Protein AF-A0A919ICF6-F1 (afdb_monomer_lite)

Foldseek 3Di:
DEEFEEACDQQSLLLQLLCLVLVAQYEYEDPPVVVCVVSCVSSVNSYDYDYLCVSLQRHLEYEYEHELVCLLVSCVSNQVSQFAGQYAYQYFDDQPDDPPDDDDPDDDDPDDDDDDDDDDDDDDDDDDDDDDDDDDDDDDDDDDDDDPPPPDPDPPDPPDPDPDDPPDPPQDPFPDQDQQPDDPVPQSQDSAGSLVVSCVSRVSHFYKYWNRQAGPVVLVVQAQDVLFWEIEIAAPGPVSVVVVQVSCVSRRHHYHYLHYNRSCSLRHDSHQRHHDGDGPVCVVVSSVVSSVVSD

Structure (mmCIF, N/CA/C/O backbone):
data_AF-A0A919ICF6-F1
#
_entry.id   AF-A0A919ICF6-F1
#
loop_
_atom_site.group_PDB
_atom_site.id
_atom_site.type_symbol
_atom_site.label_atom_id
_atom_site.label_alt_id
_atom_site.label_comp_id
_atom_site.label_asym_id
_atom_site.label_entity_id
_atom_site.label_seq_id
_atom_site.pdbx_PDB_ins_code
_atom_site.Cartn_x
_atom_site.Cartn_y
_atom_site.Cartn_z
_atom_site.occupancy
_atom_site.B_iso_or_equiv
_atom_site.auth_seq_id
_atom_site.auth_comp_id
_atom_site.auth_asym_id
_atom_site.auth_atom_id
_atom_site.pdbx_PDB_model_num
ATOM 1 N N . MET A 1 1 ? -10.963 8.609 6.837 1.00 95.19 1 MET A N 1
ATOM 2 C CA . MET A 1 1 ? -11.717 7.343 6.677 1.00 95.19 1 MET A CA 1
ATOM 3 C C . MET A 1 1 ? -11.193 6.327 7.679 1.00 95.19 1 MET A C 1
ATOM 5 O O . MET A 1 1 ? -10.264 6.674 8.405 1.00 95.19 1 MET A O 1
ATOM 9 N N . ARG A 1 2 ? -11.771 5.122 7.749 1.00 98.25 2 ARG A N 1
ATOM 10 C CA . ARG A 1 2 ? -11.208 4.033 8.567 1.00 98.25 2 ARG A CA 1
ATOM 11 C C . ARG A 1 2 ? -10.255 3.188 7.732 1.00 98.25 2 ARG A C 1
ATOM 13 O O . ARG A 1 2 ? -10.652 2.693 6.680 1.00 98.25 2 ARG A O 1
ATOM 20 N N . ILE A 1 3 ? -9.023 3.011 8.193 1.00 98.69 3 ILE A N 1
ATOM 21 C CA . ILE A 1 3 ? -7.985 2.255 7.487 1.00 98.69 3 ILE A CA 1
ATOM 22 C C . ILE A 1 3 ? -7.523 1.091 8.361 1.00 98.69 3 ILE A C 1
ATOM 24 O O . ILE A 1 3 ? -7.132 1.283 9.510 1.00 98.69 3 ILE A O 1
ATOM 28 N N . GLY A 1 4 ? -7.576 -0.124 7.822 1.00 98.75 4 GLY A N 1
ATOM 29 C CA . GLY A 1 4 ? -6.962 -1.295 8.447 1.00 98.75 4 GLY A CA 1
ATOM 30 C C . GLY A 1 4 ? -5.564 -1.514 7.878 1.00 98.75 4 GLY A C 1
ATOM 31 O O . GLY A 1 4 ? -5.400 -1.521 6.667 1.00 98.75 4 GLY A O 1
ATOM 32 N N . VAL A 1 5 ? -4.553 -1.704 8.718 1.00 98.75 5 VAL A N 1
ATOM 33 C CA . VAL A 1 5 ? -3.178 -2.002 8.300 1.00 98.75 5 VAL A CA 1
ATOM 34 C C . VAL A 1 5 ? -2.811 -3.391 8.799 1.00 98.75 5 VAL A C 1
ATOM 36 O O . VAL A 1 5 ? -2.534 -3.598 9.984 1.00 98.75 5 VAL A O 1
ATOM 39 N N . ILE A 1 6 ? -2.818 -4.355 7.882 1.00 98.44 6 ILE A N 1
ATOM 40 C CA . ILE A 1 6 ? -2.445 -5.739 8.152 1.00 98.44 6 ILE A CA 1
ATOM 41 C C . ILE A 1 6 ? -0.932 -5.864 7.962 1.00 98.44 6 ILE A C 1
ATOM 43 O O . ILE A 1 6 ? -0.449 -5.912 6.833 1.00 98.44 6 ILE A O 1
ATOM 47 N N . GLY A 1 7 ? -0.188 -5.908 9.070 1.00 96.88 7 GLY A N 1
ATOM 48 C CA . GLY A 1 7 ? 1.278 -5.935 9.063 1.00 96.88 7 GLY A CA 1
ATOM 49 C C . GLY A 1 7 ? 1.922 -4.566 9.303 1.00 96.88 7 GLY A C 1
ATOM 50 O O . GLY A 1 7 ? 2.507 -3.967 8.408 1.00 96.88 7 GLY A O 1
ATOM 51 N N . ALA A 1 8 ? 1.897 -4.093 10.548 1.00 94.25 8 ALA A N 1
ATOM 52 C CA . ALA A 1 8 ? 2.590 -2.883 10.991 1.00 94.25 8 ALA A CA 1
ATOM 53 C C . ALA A 1 8 ? 4.081 -3.143 11.291 1.00 94.25 8 ALA A C 1
ATOM 55 O O . ALA A 1 8 ? 4.560 -2.981 12.413 1.00 94.25 8 ALA A O 1
ATOM 56 N N . GLY A 1 9 ? 4.808 -3.605 10.267 1.00 93.25 9 GLY A N 1
ATOM 57 C CA . GLY A 1 9 ? 6.273 -3.570 10.233 1.00 93.25 9 GLY A CA 1
ATOM 58 C C . GLY A 1 9 ? 6.789 -2.155 9.948 1.00 93.25 9 GLY A C 1
ATOM 59 O O . GLY A 1 9 ? 6.085 -1.184 10.195 1.00 93.25 9 GLY A O 1
ATOM 60 N N . GLN A 1 10 ? 7.992 -2.030 9.377 1.00 93.19 10 GLN A N 1
ATOM 61 C CA . GLN A 1 10 ? 8.548 -0.717 9.007 1.00 93.19 10 GLN A CA 1
ATOM 62 C C . GLN A 1 10 ? 7.594 0.053 8.079 1.00 93.19 10 GLN A C 1
ATOM 64 O O . GLN A 1 10 ? 7.112 1.118 8.443 1.00 93.19 10 GLN A O 1
ATOM 69 N N . LEU A 1 11 ? 7.230 -0.532 6.931 1.00 95.75 11 LEU A N 1
ATOM 70 C CA . LEU A 1 11 ? 6.341 0.118 5.965 1.00 95.75 11 LEU A CA 1
ATOM 71 C C . LEU A 1 11 ? 4.931 0.355 6.517 1.00 95.75 11 LEU A C 1
ATOM 73 O O . LEU A 1 11 ? 4.451 1.483 6.508 1.00 95.75 11 LEU A O 1
ATOM 77 N N . GLY A 1 12 ? 4.273 -0.692 7.024 1.00 97.25 12 GLY A N 1
ATOM 78 C CA . GLY A 1 12 ? 2.906 -0.568 7.536 1.00 97.25 12 GLY A CA 1
ATOM 79 C C . GLY A 1 12 ? 2.791 0.403 8.714 1.00 97.25 12 GLY A C 1
ATOM 80 O O . GLY A 1 12 ? 1.819 1.147 8.788 1.00 97.25 12 GLY A O 1
ATOM 81 N N . GLY A 1 13 ? 3.788 0.447 9.606 1.00 96.81 13 GLY A N 1
ATOM 82 C CA . GLY A 1 13 ? 3.836 1.411 10.706 1.00 96.81 13 GLY A CA 1
ATOM 83 C C . GLY A 1 13 ? 3.974 2.850 10.212 1.00 96.81 13 GLY A C 1
ATOM 84 O O . GLY A 1 13 ? 3.205 3.710 10.630 1.00 96.81 13 GLY A O 1
ATOM 85 N N . THR A 1 14 ? 4.882 3.102 9.265 1.00 96.69 14 THR A N 1
ATOM 86 C CA . THR A 1 14 ? 5.045 4.420 8.633 1.00 96.69 14 THR A CA 1
ATOM 87 C C . THR A 1 14 ? 3.762 4.883 7.936 1.00 96.69 14 THR A C 1
ATOM 89 O O . THR A 1 14 ? 3.289 5.990 8.190 1.00 96.69 14 THR A O 1
ATOM 92 N N . LEU A 1 15 ? 3.144 4.021 7.120 1.00 97.44 15 LEU A N 1
ATOM 93 C CA . LEU A 1 15 ? 1.880 4.333 6.445 1.00 97.44 15 LEU A CA 1
ATOM 94 C C . LEU A 1 15 ? 0.744 4.585 7.448 1.00 97.44 15 LEU A C 1
ATOM 96 O O . LEU A 1 15 ? -0.057 5.494 7.239 1.00 97.44 15 LEU A O 1
ATOM 100 N N . ALA A 1 16 ? 0.685 3.824 8.546 1.00 97.94 16 ALA A N 1
ATOM 101 C CA . ALA A 1 16 ? -0.294 4.030 9.612 1.00 97.94 16 ALA A CA 1
ATOM 102 C C . ALA A 1 16 ? -0.153 5.414 10.261 1.00 97.94 1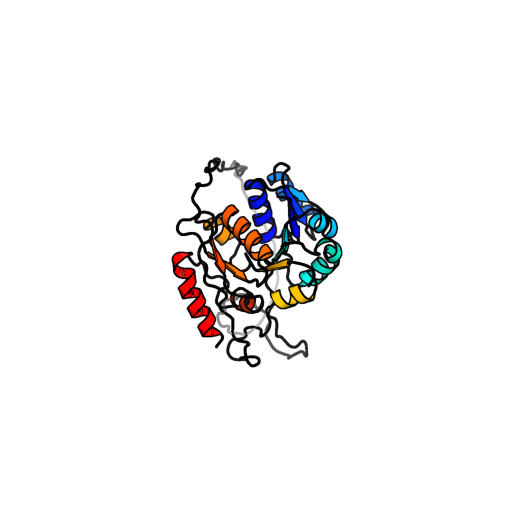6 ALA A C 1
ATOM 104 O O . ALA A 1 16 ? -1.156 6.111 10.416 1.00 97.94 16 ALA A O 1
ATOM 105 N N . THR A 1 17 ? 1.075 5.827 10.589 1.00 97.06 17 THR A N 1
ATOM 106 C CA . THR A 1 17 ? 1.365 7.160 11.137 1.00 97.06 17 THR A CA 1
ATOM 107 C C . THR A 1 17 ? 0.919 8.255 10.181 1.00 97.06 17 THR A C 1
ATOM 109 O O . THR A 1 17 ? 0.154 9.134 10.567 1.00 97.06 17 THR A O 1
ATOM 112 N N . TRP A 1 18 ? 1.312 8.177 8.911 1.00 96.81 18 TRP A N 1
ATOM 113 C CA . TRP A 1 18 ? 0.964 9.213 7.942 1.00 96.81 18 TRP A CA 1
ATOM 114 C C . TRP A 1 18 ? -0.537 9.271 7.643 1.00 96.81 18 TRP A C 1
ATOM 116 O O . TRP A 1 18 ? -1.087 10.351 7.455 1.00 96.81 18 TRP A O 1
ATOM 126 N N . CYS A 1 19 ? -1.231 8.131 7.658 1.00 97.50 19 CYS A N 1
ATOM 127 C CA . CYS A 1 19 ? -2.689 8.108 7.555 1.00 97.50 19 CYS A CA 1
ATOM 128 C C . CYS A 1 19 ? -3.358 8.801 8.750 1.00 97.50 19 CYS A C 1
ATOM 130 O O . CYS A 1 19 ? -4.328 9.539 8.564 1.00 97.50 19 CYS A O 1
ATOM 132 N N . ALA A 1 20 ? -2.853 8.578 9.965 1.00 97.19 20 ALA A N 1
ATOM 133 C CA . ALA A 1 20 ? -3.344 9.249 11.163 1.00 97.19 20 ALA A CA 1
ATOM 134 C C . ALA A 1 20 ? -3.095 10.767 11.109 1.00 97.19 20 ALA A C 1
ATOM 136 O O . ALA A 1 20 ? -4.012 11.541 11.377 1.00 97.19 20 ALA A O 1
ATOM 137 N N . GLU A 1 21 ? -1.907 11.198 10.669 1.00 94.81 21 GLU A N 1
ATOM 138 C CA . GLU A 1 21 ? -1.574 12.615 10.432 1.00 94.81 21 GLU A CA 1
ATOM 139 C C . GLU A 1 21 ? -2.512 13.277 9.410 1.00 94.81 21 GLU A C 1
ATOM 141 O O . GLU A 1 21 ? -2.894 14.436 9.573 1.00 94.81 21 GLU A O 1
ATOM 146 N N . SER A 1 22 ? -2.942 12.531 8.388 1.00 94.56 22 SER A N 1
ATOM 147 C CA . SER A 1 22 ? -3.935 12.968 7.395 1.00 94.56 22 SER A CA 1
ATOM 148 C C . SER A 1 22 ? -5.391 12.877 7.896 1.00 94.56 22 SER A C 1
ATOM 150 O O . SER A 1 22 ? -6.338 13.045 7.123 1.00 94.56 22 SER A O 1
ATOM 152 N N . GLY A 1 23 ? -5.607 12.624 9.192 1.00 94.81 23 GLY A N 1
ATOM 153 C CA . GLY A 1 23 ? -6.920 12.638 9.842 1.00 94.81 23 GLY A CA 1
ATOM 154 C C . GLY A 1 23 ? -7.750 11.367 9.638 1.00 94.81 23 GLY A C 1
ATOM 155 O O . GLY A 1 23 ? -8.981 11.403 9.722 1.00 94.81 23 GLY A O 1
ATOM 156 N N . HIS A 1 24 ? -7.122 10.238 9.311 1.00 97.56 24 HIS A N 1
ATOM 157 C CA . HIS A 1 24 ? -7.799 8.942 9.256 1.00 97.56 24 HIS A CA 1
ATOM 158 C C . HIS A 1 24 ? -7.787 8.241 10.618 1.00 97.56 24 HIS A C 1
ATOM 160 O O . HIS A 1 24 ? -6.878 8.426 11.419 1.00 97.56 24 HIS A O 1
ATOM 166 N N . GLU A 1 25 ? -8.789 7.398 10.874 1.00 98.50 25 GLU A N 1
ATOM 167 C CA . GLU A 1 25 ? -8.719 6.457 11.992 1.00 98.50 25 GLU A CA 1
ATOM 168 C C . GLU A 1 25 ? -8.086 5.157 11.500 1.00 98.50 25 GLU A C 1
ATOM 170 O O . GLU A 1 25 ? -8.499 4.615 10.472 1.00 98.50 25 GLU A O 1
ATOM 175 N N . VAL A 1 26 ? -7.106 4.638 12.234 1.00 98.75 26 VAL A N 1
ATOM 176 C CA . VAL A 1 26 ? -6.266 3.529 11.785 1.00 98.75 26 VAL A CA 1
ATOM 177 C C . VAL A 1 26 ? -6.292 2.387 12.797 1.00 98.75 26 VAL A C 1
ATOM 179 O O . VAL A 1 26 ? -6.061 2.586 13.989 1.00 98.75 26 VAL A O 1
ATOM 182 N N . ALA A 1 27 ? -6.538 1.169 12.318 1.00 98.69 27 ALA A N 1
ATOM 183 C CA . ALA A 1 27 ? -6.334 -0.054 13.082 1.00 98.69 27 ALA A CA 1
ATOM 184 C C . ALA A 1 27 ? -5.119 -0.806 12.542 1.00 98.69 27 ALA A C 1
ATOM 186 O O . ALA A 1 27 ? -5.086 -1.153 11.367 1.00 98.69 27 ALA A O 1
ATOM 187 N N . VAL A 1 28 ? -4.137 -1.082 13.394 1.00 98.69 28 VAL A N 1
ATOM 188 C CA . VAL A 1 28 ? -2.891 -1.765 13.026 1.00 98.69 28 VAL A CA 1
ATOM 189 C C . VAL A 1 28 ? -2.835 -3.168 13.615 1.00 98.69 28 VAL A C 1
ATOM 191 O O . VAL A 1 28 ? -3.333 -3.415 14.714 1.00 98.69 28 VAL A O 1
ATOM 194 N N . THR A 1 29 ? -2.185 -4.086 12.902 1.00 98.25 29 THR A N 1
ATOM 195 C CA . THR A 1 29 ? -1.970 -5.465 13.360 1.00 98.25 29 THR A CA 1
ATOM 196 C C . THR A 1 29 ? -0.494 -5.826 13.301 1.00 98.25 29 THR A C 1
ATOM 198 O O . THR A 1 29 ? 0.259 -5.344 12.456 1.00 98.25 29 THR A O 1
ATOM 201 N N . SER A 1 30 ? -0.057 -6.703 14.199 1.00 95.94 30 SER A N 1
ATOM 202 C CA . SER A 1 30 ? 1.295 -7.255 14.192 1.00 95.94 30 SER A CA 1
ATOM 203 C C . SER A 1 30 ? 1.286 -8.636 14.826 1.00 95.94 30 SER A C 1
ATOM 205 O O . SER A 1 30 ? 0.508 -8.906 15.738 1.00 95.94 30 SER A O 1
ATOM 207 N N . ARG A 1 31 ? 2.206 -9.496 14.384 1.00 90.38 31 ARG A N 1
ATOM 208 C CA . ARG A 1 31 ? 2.508 -10.769 15.063 1.00 90.38 31 ARG A CA 1
ATOM 209 C C . ARG A 1 31 ? 3.242 -10.562 16.393 1.00 90.38 31 ARG A C 1
ATOM 211 O O . ARG A 1 31 ? 3.289 -11.467 17.217 1.00 90.38 31 ARG A O 1
ATOM 218 N N . HIS A 1 32 ? 3.799 -9.371 16.594 1.00 90.75 32 HIS A N 1
ATOM 219 C CA . HIS A 1 32 ? 4.428 -8.916 17.831 1.00 90.75 32 HIS A CA 1
ATOM 220 C C . HIS A 1 32 ? 3.681 -7.665 18.319 1.00 90.75 32 HIS A C 1
ATOM 222 O O . HIS A 1 32 ? 4.160 -6.546 18.105 1.00 90.75 32 HIS A O 1
ATOM 228 N N . PRO A 1 33 ? 2.455 -7.817 18.858 1.00 91.00 33 PRO A N 1
ATOM 229 C CA . PRO A 1 33 ? 1.599 -6.687 19.223 1.00 91.00 33 PRO A CA 1
ATOM 230 C C . PRO A 1 33 ? 2.199 -5.811 20.331 1.00 91.00 33 PRO A C 1
ATOM 232 O O . PRO A 1 33 ? 1.907 -4.622 20.389 1.00 91.00 33 PRO A O 1
ATOM 235 N N . ASP A 1 34 ? 3.095 -6.358 21.153 1.00 91.44 34 ASP A N 1
ATOM 236 C CA . ASP A 1 34 ? 3.901 -5.626 22.136 1.00 91.44 34 ASP A CA 1
ATOM 237 C C . ASP A 1 34 ? 4.702 -4.472 21.507 1.00 91.44 34 ASP A C 1
ATOM 239 O O . ASP A 1 34 ? 4.844 -3.405 22.109 1.00 91.44 34 ASP A O 1
ATOM 243 N N . ARG A 1 35 ? 5.141 -4.639 20.252 1.00 91.38 35 ARG A N 1
ATOM 244 C CA . ARG A 1 35 ? 5.887 -3.623 19.494 1.00 91.38 35 ARG A CA 1
ATOM 245 C C . ARG A 1 35 ? 5.018 -2.487 18.956 1.00 91.38 35 ARG A C 1
ATOM 247 O O . ARG A 1 35 ? 5.555 -1.525 18.422 1.00 91.38 35 ARG A O 1
ATOM 254 N N . LEU A 1 36 ? 3.693 -2.585 19.072 1.00 94.25 36 LEU A N 1
ATOM 255 C CA . LEU A 1 36 ? 2.770 -1.542 18.616 1.00 94.25 36 LEU A CA 1
ATOM 256 C C . LEU A 1 36 ? 2.553 -0.442 19.657 1.00 94.25 36 LEU A C 1
ATOM 258 O O . LEU A 1 36 ? 1.932 0.563 19.330 1.00 94.25 36 LEU A O 1
ATOM 262 N N . THR A 1 37 ? 3.059 -0.612 20.883 1.00 93.62 37 THR A N 1
ATOM 263 C CA . THR A 1 37 ? 2.861 0.334 21.993 1.00 93.62 37 THR A CA 1
ATOM 264 C C . THR A 1 37 ? 3.265 1.755 21.606 1.00 93.62 37 THR A C 1
ATOM 266 O O . THR A 1 37 ? 2.461 2.677 21.733 1.00 93.62 37 THR A O 1
ATOM 269 N N . ASP A 1 38 ? 4.471 1.917 21.057 1.00 94.06 38 ASP A N 1
ATOM 270 C CA . ASP A 1 38 ? 4.973 3.230 20.655 1.00 94.06 38 ASP A CA 1
ATOM 271 C C . ASP A 1 38 ? 4.171 3.791 19.479 1.00 94.06 38 ASP A C 1
ATOM 273 O O . ASP A 1 38 ? 3.797 4.958 19.504 1.00 94.06 38 ASP A O 1
ATOM 277 N N . LEU A 1 39 ? 3.839 2.968 18.478 1.00 94.94 39 LEU A N 1
ATOM 278 C CA . LEU A 1 39 ? 3.052 3.396 17.316 1.00 94.94 39 LEU A CA 1
ATOM 279 C C . LEU A 1 39 ? 1.657 3.900 17.720 1.00 94.94 39 LEU A C 1
ATOM 281 O O . LEU A 1 39 ? 1.214 4.947 17.258 1.00 94.94 39 LEU A O 1
ATOM 285 N N . VAL A 1 40 ? 0.976 3.178 18.612 1.00 96.56 40 VAL A N 1
ATOM 286 C CA . VAL A 1 40 ? -0.338 3.573 19.139 1.00 96.56 40 VAL A CA 1
ATOM 287 C C . VAL A 1 40 ? -0.237 4.866 19.949 1.00 96.56 40 VAL A C 1
ATOM 289 O O . VAL A 1 40 ? -1.093 5.735 19.803 1.00 96.56 40 VAL A O 1
ATOM 292 N N . ALA A 1 41 ? 0.813 5.024 20.762 1.00 93.69 41 ALA A N 1
ATOM 293 C CA . ALA A 1 41 ? 1.040 6.247 21.528 1.00 93.69 41 ALA A CA 1
ATOM 294 C C . ALA A 1 41 ? 1.303 7.464 20.623 1.00 93.69 41 ALA A C 1
ATOM 296 O O . ALA A 1 41 ? 0.739 8.529 20.862 1.00 93.69 41 ALA A O 1
ATOM 297 N N . HIS A 1 42 ? 2.105 7.303 19.564 1.00 89.31 42 HIS A N 1
ATOM 298 C CA . HIS A 1 42 ? 2.368 8.363 18.581 1.00 89.31 42 HIS A CA 1
ATOM 299 C C . HIS A 1 42 ? 1.124 8.750 17.779 1.00 89.31 42 HIS A C 1
ATOM 301 O O . HIS A 1 42 ? 1.006 9.892 17.350 1.00 89.31 42 HIS A O 1
ATOM 307 N N . GLY A 1 43 ? 0.189 7.818 17.591 1.00 88.88 43 GLY A N 1
ATOM 308 C CA . GLY A 1 43 ? -1.048 8.063 16.861 1.00 88.88 43 GLY A CA 1
ATOM 309 C C . GLY A 1 43 ? -2.048 8.991 17.555 1.00 88.88 43 GLY A C 1
ATOM 310 O O . GLY A 1 43 ? -3.096 9.228 16.970 1.00 88.88 43 GLY A O 1
ATOM 311 N N . ASP A 1 44 ? -1.790 9.458 18.783 1.00 89.06 44 ASP A N 1
ATOM 312 C CA . ASP A 1 44 ? -2.626 10.413 19.540 1.00 89.06 44 ASP A CA 1
ATOM 313 C C . ASP A 1 44 ? -4.139 10.093 19.511 1.00 89.06 44 ASP A C 1
ATOM 315 O O . ASP A 1 44 ? -4.997 10.932 19.253 1.00 89.06 44 ASP A O 1
ATOM 319 N N . GLY A 1 45 ? -4.480 8.813 19.706 1.00 91.94 45 GLY A N 1
ATOM 320 C CA . GLY A 1 45 ? -5.864 8.316 19.688 1.00 91.94 45 GLY A CA 1
ATOM 321 C C . GLY A 1 45 ? -6.433 7.980 18.302 1.00 91.94 45 GLY A C 1
ATOM 322 O O . GLY A 1 45 ? -7.480 7.334 18.213 1.00 91.94 45 GLY A O 1
ATOM 323 N N . HIS A 1 46 ? -5.732 8.325 17.222 1.00 95.69 46 HIS A N 1
ATOM 324 C CA . HIS A 1 46 ? -6.107 7.973 15.851 1.00 95.69 46 HIS A CA 1
ATOM 325 C C . HIS A 1 46 ? -5.652 6.569 15.439 1.00 95.69 46 HIS A C 1
ATOM 327 O O . HIS A 1 46 ? -6.255 5.984 14.540 1.00 95.69 46 HIS A O 1
ATOM 333 N N . ILE A 1 47 ? -4.649 5.994 16.112 1.00 98.31 47 ILE A N 1
ATOM 334 C CA . ILE A 1 47 ? -4.159 4.630 15.862 1.00 98.31 47 ILE A CA 1
ATOM 335 C C . ILE A 1 47 ? -4.559 3.707 17.015 1.00 98.31 47 ILE A C 1
ATOM 337 O O . ILE A 1 47 ? -4.387 4.045 18.183 1.00 98.31 47 ILE A O 1
ATOM 341 N N . ARG A 1 48 ? -5.057 2.509 16.696 1.00 97.81 48 ARG A N 1
ATOM 342 C CA . ARG A 1 48 ? -5.336 1.441 17.670 1.00 97.81 48 ARG A CA 1
ATOM 343 C C . ARG A 1 48 ? -4.796 0.096 17.195 1.00 97.81 48 ARG A C 1
ATOM 345 O O . ARG A 1 48 ? -4.859 -0.211 16.010 1.00 97.81 48 ARG A O 1
ATOM 352 N N . ALA A 1 49 ? -4.294 -0.721 18.114 1.00 97.94 49 ALA A N 1
ATOM 353 C CA . ALA A 1 49 ? -3.882 -2.090 17.811 1.00 97.94 49 ALA A CA 1
ATOM 354 C C . ALA A 1 49 ? -5.075 -3.049 17.931 1.00 97.94 49 ALA A C 1
ATOM 356 O O . ALA A 1 49 ? -5.776 -3.018 18.941 1.00 97.94 49 ALA A O 1
ATOM 357 N N . LEU A 1 50 ? -5.292 -3.893 16.919 1.00 98.06 50 LEU A N 1
ATOM 358 C CA . LEU A 1 50 ? -6.355 -4.905 16.873 1.00 98.06 50 LEU A CA 1
ATOM 359 C C . LEU A 1 50 ? -5.815 -6.243 16.341 1.00 98.06 50 LEU A C 1
ATOM 361 O O . LEU A 1 50 ? -4.699 -6.323 15.818 1.00 98.06 50 LEU A O 1
ATOM 365 N N . THR A 1 51 ? -6.618 -7.303 16.445 1.00 97.75 51 THR A N 1
ATOM 366 C CA . THR A 1 51 ? -6.342 -8.558 15.728 1.00 97.75 51 THR A CA 1
ATOM 367 C C . THR A 1 51 ? -6.555 -8.394 14.216 1.00 97.75 51 THR A C 1
ATOM 369 O O . THR A 1 51 ? -7.184 -7.436 13.764 1.00 97.75 51 THR A O 1
ATOM 372 N N . VAL A 1 52 ? -6.041 -9.333 13.408 1.00 98.31 52 VAL A N 1
ATOM 373 C CA . VAL A 1 52 ? -6.216 -9.307 11.940 1.00 98.31 52 VAL A CA 1
ATOM 374 C C . VAL A 1 52 ? -7.691 -9.252 11.514 1.00 98.31 52 VAL A C 1
ATOM 376 O O . VAL A 1 52 ? -8.024 -8.331 10.765 1.00 98.31 52 VAL A O 1
ATOM 379 N N . PRO A 1 53 ? -8.591 -10.122 12.017 1.00 98.06 53 PRO A N 1
ATOM 380 C CA . PRO A 1 53 ? -10.008 -10.053 11.657 1.00 98.06 53 PRO A CA 1
ATOM 381 C C . PRO A 1 53 ? -10.661 -8.723 12.061 1.00 98.06 53 PRO A C 1
ATOM 383 O O . PRO A 1 53 ? -11.435 -8.147 11.301 1.00 98.06 53 PRO A O 1
ATOM 386 N N . GLU A 1 54 ? -10.329 -8.196 13.242 1.00 98.44 54 GLU A N 1
ATOM 387 C CA . GLU A 1 54 ? -10.905 -6.947 13.755 1.00 98.44 54 GLU A CA 1
ATOM 388 C C . GLU A 1 54 ? -10.434 -5.717 12.968 1.00 98.44 54 GLU A C 1
ATOM 390 O O . GLU A 1 54 ? -11.247 -4.854 12.641 1.00 98.44 54 GLU A O 1
ATOM 395 N N . ALA A 1 55 ? -9.145 -5.633 12.621 1.00 98.44 55 ALA A N 1
ATOM 396 C CA . ALA A 1 55 ? -8.623 -4.550 11.787 1.00 98.44 55 ALA A CA 1
ATOM 397 C C . ALA A 1 55 ? -9.174 -4.620 10.357 1.00 98.44 55 ALA A C 1
ATOM 399 O O . ALA A 1 55 ? -9.536 -3.587 9.787 1.00 98.44 55 ALA A O 1
ATOM 400 N N . ALA A 1 56 ? -9.292 -5.832 9.802 1.00 98.44 56 ALA A N 1
ATOM 401 C CA . ALA A 1 56 ? -9.918 -6.059 8.506 1.00 98.44 56 ALA A CA 1
ATOM 402 C C . ALA A 1 56 ? -11.389 -5.625 8.518 1.00 98.44 56 ALA A C 1
ATOM 404 O O . ALA A 1 56 ? -11.835 -4.953 7.593 1.00 98.44 56 ALA A O 1
ATOM 405 N N . ALA A 1 57 ? -12.142 -5.932 9.580 1.00 98.44 57 ALA A N 1
ATOM 406 C CA . ALA A 1 57 ? -13.529 -5.497 9.744 1.00 98.44 57 ALA A CA 1
ATOM 407 C C . ALA A 1 57 ? -13.653 -3.975 9.923 1.00 98.44 57 ALA A C 1
ATOM 409 O O . ALA A 1 57 ? -14.549 -3.362 9.337 1.00 98.44 57 ALA A O 1
ATOM 410 N N . PHE A 1 58 ? -12.741 -3.369 10.686 1.00 98.56 58 PHE A N 1
ATOM 411 C CA . PHE A 1 58 ? -12.696 -1.935 10.963 1.00 98.56 58 PHE A CA 1
ATOM 412 C C . PHE A 1 58 ? -12.451 -1.083 9.711 1.00 98.56 58 PHE A C 1
ATOM 414 O O . PHE A 1 58 ? -13.130 -0.070 9.527 1.00 98.56 58 PHE A O 1
ATOM 421 N N . GLY A 1 59 ? -11.485 -1.476 8.877 1.00 98.31 59 GLY A N 1
ATOM 422 C CA . GLY A 1 59 ? -11.058 -0.697 7.718 1.00 98.31 59 GLY A CA 1
ATOM 423 C C . GLY A 1 59 ? -12.111 -0.647 6.611 1.00 98.31 59 GLY A C 1
ATOM 424 O O . GLY A 1 59 ? -12.703 -1.662 6.254 1.00 98.31 59 GLY A O 1
ATOM 425 N N . GLU A 1 60 ? -12.328 0.534 6.046 1.00 97.88 60 GLU A N 1
ATOM 426 C CA . GLU A 1 60 ? -13.026 0.733 4.767 1.00 97.88 60 GLU A CA 1
ATOM 427 C C . GLU A 1 60 ? -12.074 0.470 3.595 1.00 97.88 60 GLU A C 1
ATOM 429 O O . GLU A 1 60 ? -12.477 -0.071 2.568 1.00 97.88 60 GLU A O 1
ATOM 434 N N . VAL A 1 61 ? -10.797 0.800 3.800 1.00 98.44 61 VAL A N 1
ATOM 435 C CA . VAL A 1 61 ? -9.665 0.442 2.946 1.00 98.44 61 VAL A CA 1
ATOM 436 C C . VAL A 1 61 ? -8.643 -0.303 3.798 1.00 98.44 61 VAL A C 1
ATOM 438 O O . VAL A 1 61 ? -8.440 0.035 4.970 1.00 98.44 61 VAL A O 1
ATOM 441 N N . LEU A 1 62 ? -8.006 -1.318 3.220 1.00 98.81 62 LEU A N 1
ATOM 442 C CA . LEU A 1 62 ? -6.971 -2.102 3.880 1.00 98.81 62 LEU A CA 1
ATOM 443 C C . LEU A 1 62 ? -5.613 -1.853 3.226 1.00 98.81 62 LEU A C 1
ATOM 445 O O . LEU A 1 62 ? -5.469 -2.046 2.026 1.00 98.81 62 LEU A O 1
ATOM 449 N N . PHE A 1 63 ? -4.603 -1.492 4.010 1.00 98.75 63 PHE A N 1
ATOM 450 C CA . PHE A 1 63 ? -3.210 -1.705 3.633 1.00 98.75 63 PHE A CA 1
ATOM 451 C C . PHE A 1 63 ? -2.811 -3.129 4.001 1.00 98.75 63 PHE A C 1
ATOM 453 O O . PHE A 1 63 ? -2.895 -3.532 5.163 1.00 98.75 63 PHE A O 1
ATOM 460 N N . PHE A 1 64 ? -2.350 -3.881 3.012 1.00 98.69 64 PHE A N 1
ATOM 461 C CA . PHE A 1 64 ? -1.862 -5.237 3.173 1.00 98.69 64 PHE A CA 1
ATOM 462 C C . PHE A 1 64 ? -0.338 -5.235 3.034 1.00 98.69 64 PHE A C 1
ATOM 464 O O . PHE A 1 64 ? 0.205 -5.205 1.932 1.00 98.69 64 PHE A O 1
ATOM 471 N N . ALA A 1 65 ? 0.350 -5.220 4.176 1.00 97.75 65 ALA A N 1
ATOM 472 C CA . ALA A 1 65 ? 1.805 -5.138 4.273 1.00 97.75 65 ALA A CA 1
ATOM 473 C C . ALA A 1 65 ? 2.443 -6.212 5.191 1.00 97.75 65 ALA A C 1
ATOM 475 O O . ALA A 1 65 ? 3.394 -5.901 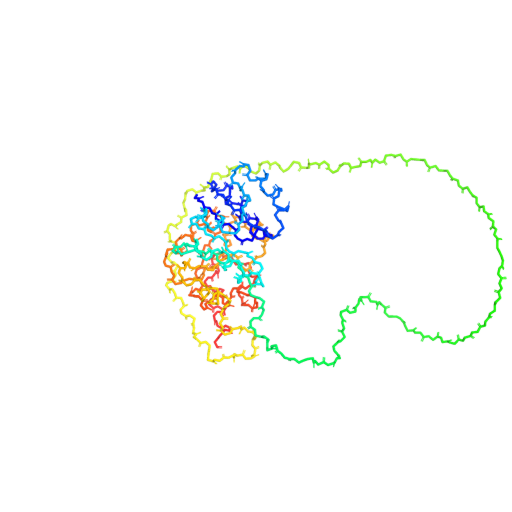5.919 1.00 97.75 65 ALA A O 1
ATOM 476 N N . PRO A 1 66 ? 1.973 -7.480 5.220 1.00 96.62 66 PRO A N 1
ATOM 477 C CA . PRO A 1 66 ? 2.709 -8.531 5.913 1.00 96.62 66 PRO A CA 1
ATOM 478 C C . PRO A 1 66 ? 4.001 -8.891 5.161 1.00 96.62 66 PRO A C 1
ATOM 480 O O . PRO A 1 66 ? 4.187 -8.572 3.987 1.00 96.62 66 PRO A O 1
ATOM 483 N N . ASN A 1 67 ? 4.879 -9.647 5.821 1.00 93.81 67 ASN A N 1
ATOM 484 C CA . ASN A 1 67 ? 5.908 -10.391 5.094 1.00 93.81 67 ASN A CA 1
ATOM 485 C C . ASN A 1 67 ? 5.234 -11.393 4.148 1.00 93.81 67 ASN A C 1
ATOM 487 O O . ASN A 1 67 ? 4.198 -11.967 4.499 1.00 93.81 67 ASN A O 1
ATOM 491 N N . TRP A 1 68 ? 5.851 -11.648 2.995 1.00 93.31 68 TRP A N 1
ATOM 492 C CA . TRP A 1 68 ? 5.293 -12.528 1.969 1.00 93.31 68 TRP A CA 1
ATOM 493 C C . TRP A 1 68 ? 4.939 -13.922 2.496 1.00 93.31 68 TRP A C 1
ATOM 495 O O . TRP A 1 68 ? 3.859 -14.441 2.230 1.00 93.31 68 TRP A O 1
ATOM 505 N N . GLU A 1 69 ? 5.801 -14.500 3.330 1.00 92.38 69 GLU A N 1
ATOM 506 C CA . GLU A 1 69 ? 5.619 -15.834 3.908 1.00 92.38 69 GLU A CA 1
ATOM 507 C C . GLU A 1 69 ? 4.405 -15.922 4.843 1.00 92.38 69 GLU A C 1
ATOM 509 O O . GLU A 1 69 ? 3.926 -17.012 5.142 1.00 92.38 69 GLU A O 1
ATOM 514 N N . SER A 1 70 ? 3.904 -14.782 5.321 1.00 94.56 70 SER A N 1
ATOM 515 C CA . SER A 1 70 ? 2.729 -14.686 6.191 1.00 94.56 70 SER A CA 1
ATOM 516 C C . SER A 1 70 ? 1.499 -14.142 5.469 1.00 94.56 70 SER A C 1
ATOM 518 O O . SER A 1 70 ? 0.447 -14.018 6.089 1.00 94.56 70 SER A O 1
ATOM 520 N N . ALA A 1 71 ? 1.602 -13.823 4.175 1.00 96.50 71 ALA A N 1
ATOM 521 C CA . ALA A 1 71 ? 0.499 -13.247 3.414 1.00 96.50 71 ALA A CA 1
ATOM 522 C C . ALA A 1 71 ? -0.701 -14.201 3.339 1.00 96.50 71 ALA A C 1
ATOM 524 O O . ALA A 1 71 ? -1.835 -13.774 3.544 1.00 96.50 71 ALA A O 1
ATOM 525 N N . ARG A 1 72 ? -0.453 -15.500 3.123 1.00 96.56 72 ARG A N 1
ATOM 526 C CA . ARG A 1 72 ? -1.521 -16.505 3.065 1.00 96.56 72 ARG A CA 1
ATOM 527 C C . ARG A 1 72 ? -2.308 -16.577 4.373 1.00 96.56 72 ARG A C 1
ATOM 529 O O . ARG A 1 72 ? -3.524 -16.452 4.353 1.00 96.56 72 ARG A O 1
ATOM 536 N N . GLU A 1 73 ? -1.606 -16.714 5.495 1.00 97.62 73 GLU A N 1
ATOM 537 C CA . GLU A 1 73 ? -2.217 -16.751 6.829 1.00 97.62 73 GLU A CA 1
ATOM 538 C C . GLU A 1 73 ? -2.986 -15.456 7.132 1.00 97.62 73 GLU A C 1
ATOM 540 O O . GLU A 1 73 ? -4.103 -15.498 7.640 1.00 97.62 73 GLU A O 1
ATOM 545 N N . ALA A 1 74 ? -2.416 -14.298 6.788 1.00 97.94 74 ALA A N 1
ATOM 546 C CA . ALA A 1 74 ? -3.067 -13.010 6.995 1.00 97.94 74 ALA A CA 1
ATOM 547 C C . ALA A 1 74 ? -4.368 -12.873 6.185 1.00 97.94 74 ALA A C 1
ATOM 549 O O . ALA A 1 74 ? -5.347 -12.348 6.713 1.00 97.94 74 ALA A O 1
ATOM 550 N N . ILE A 1 75 ? -4.391 -13.366 4.941 1.00 98.25 75 ILE A N 1
ATOM 551 C CA . ILE A 1 75 ? -5.610 -13.437 4.125 1.00 98.25 75 ILE A CA 1
ATOM 552 C C . ILE A 1 75 ? -6.608 -14.412 4.741 1.00 98.25 75 ILE A C 1
ATOM 554 O O . ILE A 1 75 ? -7.753 -14.027 4.929 1.00 98.25 75 ILE A O 1
ATOM 558 N N . ASP A 1 76 ? -6.189 -15.620 5.125 1.00 98.12 76 ASP A N 1
ATOM 559 C CA . ASP A 1 76 ? -7.091 -16.614 5.722 1.00 98.12 76 ASP A CA 1
ATOM 560 C C . ASP A 1 76 ? -7.765 -16.070 7.006 1.00 98.12 76 ASP A C 1
ATOM 562 O O . ASP A 1 76 ? -8.944 -16.323 7.245 1.00 98.12 76 ASP A O 1
ATOM 566 N N . LEU A 1 77 ? -7.055 -15.263 7.806 1.00 98.12 77 LEU A N 1
ATOM 567 C CA . LEU A 1 77 ? -7.608 -14.596 8.995 1.00 98.12 77 LEU A CA 1
ATOM 568 C C . LEU A 1 77 ? -8.537 -13.416 8.669 1.00 98.12 77 LEU A C 1
ATOM 570 O O . LEU A 1 77 ? -9.459 -13.133 9.433 1.00 98.12 77 LEU A O 1
ATOM 574 N N . ALA A 1 78 ? -8.274 -12.681 7.590 1.00 97.56 78 ALA A N 1
ATOM 575 C CA . ALA A 1 78 ? -9.026 -11.483 7.218 1.00 97.56 78 ALA A CA 1
ATOM 576 C C . ALA A 1 78 ? -10.191 -11.761 6.251 1.00 97.56 78 ALA A C 1
ATOM 578 O O . ALA A 1 78 ? -11.062 -10.902 6.113 1.00 97.56 78 ALA A O 1
ATOM 579 N N . HIS A 1 79 ? -10.203 -12.933 5.608 1.00 94.25 79 HIS A N 1
ATOM 580 C CA . HIS A 1 79 ? -11.019 -13.304 4.448 1.00 94.25 79 HIS A CA 1
ATOM 581 C C . HIS A 1 79 ? -12.473 -12.825 4.542 1.00 94.25 79 HIS A C 1
ATOM 583 O O . HIS A 1 79 ? -12.930 -12.047 3.705 1.00 94.25 79 HIS A O 1
ATOM 589 N N . ASP A 1 80 ? -13.177 -13.186 5.619 1.00 94.06 80 ASP A N 1
ATOM 590 C CA . ASP A 1 80 ? -14.598 -12.856 5.804 1.00 94.06 80 ASP A CA 1
ATOM 591 C C . ASP A 1 80 ? -14.885 -11.346 5.785 1.00 94.06 80 ASP A C 1
ATOM 593 O O . ASP A 1 80 ? -15.970 -10.914 5.395 1.00 94.06 80 ASP A O 1
ATOM 597 N N . ALA A 1 81 ? -13.915 -10.530 6.197 1.00 96.94 81 ALA A N 1
ATOM 598 C CA . ALA A 1 81 ? -14.035 -9.081 6.258 1.00 96.94 81 ALA A CA 1
ATOM 599 C C . ALA A 1 81 ? -13.469 -8.359 5.024 1.00 96.94 81 ALA A C 1
ATOM 601 O O . ALA A 1 81 ? -13.650 -7.145 4.925 1.00 96.94 81 ALA A O 1
ATOM 602 N N . MET A 1 82 ? -12.787 -9.055 4.106 1.00 96.75 82 MET A N 1
ATOM 603 C CA . MET A 1 82 ? -12.162 -8.456 2.916 1.00 96.75 82 MET A CA 1
ATOM 604 C C . MET A 1 82 ? -13.121 -8.321 1.726 1.00 96.75 82 MET A C 1
ATOM 606 O O . MET A 1 82 ? -12.876 -7.499 0.842 1.00 96.75 82 MET A O 1
ATOM 610 N N . ALA A 1 83 ? -14.219 -9.080 1.709 1.00 96.25 83 ALA A N 1
ATOM 611 C CA . ALA A 1 83 ? -15.179 -9.082 0.609 1.00 96.25 83 ALA A CA 1
ATOM 612 C C . ALA A 1 83 ? -15.700 -7.673 0.266 1.00 96.25 83 ALA A C 1
ATOM 614 O O . ALA A 1 83 ? -16.243 -6.964 1.115 1.00 96.25 83 ALA A O 1
ATOM 615 N N . GLY A 1 84 ? -15.531 -7.276 -0.999 1.00 96.56 84 GLY A N 1
ATOM 616 C CA . GLY A 1 84 ? -15.938 -5.981 -1.546 1.00 96.56 84 GLY A CA 1
ATOM 617 C C . GLY A 1 84 ? -15.137 -4.775 -1.044 1.00 96.56 84 GLY A C 1
ATOM 618 O O . GLY A 1 84 ? -15.496 -3.643 -1.366 1.00 96.56 84 GLY A O 1
ATOM 619 N N . LYS A 1 85 ? -14.082 -4.978 -0.243 1.00 98.19 85 LYS A N 1
ATOM 620 C CA . LYS A 1 85 ? -13.228 -3.891 0.254 1.00 98.19 85 LYS A CA 1
ATOM 621 C C . LYS A 1 85 ? -12.046 -3.651 -0.662 1.00 98.19 85 LYS A C 1
ATOM 623 O O . LYS A 1 85 ? -11.517 -4.581 -1.266 1.00 98.19 85 LYS A O 1
ATOM 628 N N . VAL A 1 86 ? -11.580 -2.405 -0.689 1.00 98.50 86 VAL A N 1
ATOM 629 C CA . VAL A 1 86 ? -10.316 -2.074 -1.346 1.00 98.50 86 VAL A CA 1
ATOM 630 C C . VAL A 1 86 ? -9.146 -2.550 -0.492 1.00 98.50 86 VAL A C 1
ATOM 632 O O . VAL A 1 86 ? -9.076 -2.242 0.701 1.00 98.50 86 VAL A O 1
ATOM 635 N N . VAL A 1 87 ? -8.208 -3.250 -1.125 1.00 98.81 87 VAL A N 1
ATOM 636 C CA . VAL A 1 87 ? -6.983 -3.756 -0.505 1.00 98.81 87 VAL A CA 1
ATOM 637 C C . VAL A 1 87 ? -5.770 -3.270 -1.293 1.00 98.81 87 VAL A C 1
ATOM 639 O O . VAL A 1 87 ? -5.573 -3.647 -2.449 1.00 98.81 87 VAL A O 1
ATOM 642 N N . ILE A 1 88 ? -4.963 -2.426 -0.653 1.00 98.81 88 ILE A N 1
ATOM 643 C CA . ILE A 1 88 ? -3.701 -1.898 -1.167 1.00 98.81 88 ILE A CA 1
ATOM 644 C C . ILE A 1 88 ? -2.578 -2.862 -0.771 1.00 98.81 88 ILE A C 1
ATOM 646 O O . ILE A 1 88 ? -2.143 -2.881 0.381 1.00 98.81 88 ILE A O 1
ATOM 650 N N . ASP A 1 89 ? -2.125 -3.674 -1.722 1.00 98.69 89 ASP A N 1
ATOM 651 C CA . ASP A 1 89 ? -1.020 -4.612 -1.559 1.00 98.69 89 ASP A CA 1
ATOM 652 C C . ASP A 1 89 ? 0.340 -3.911 -1.662 1.00 98.69 89 ASP A C 1
ATOM 654 O O . ASP A 1 89 ? 0.762 -3.481 -2.739 1.00 98.69 89 ASP A O 1
ATOM 658 N N . ALA A 1 90 ? 1.057 -3.896 -0.542 1.00 98.00 90 ALA A N 1
ATOM 659 C CA . ALA A 1 90 ? 2.414 -3.377 -0.426 1.00 98.00 90 ALA A CA 1
ATOM 660 C C . ALA A 1 90 ? 3.464 -4.484 -0.215 1.00 98.00 90 ALA A C 1
ATOM 662 O O . ALA A 1 90 ? 4.619 -4.208 0.115 1.00 98.00 90 ALA A O 1
ATOM 663 N N . THR A 1 91 ? 3.084 -5.753 -0.382 1.00 96.88 91 THR A N 1
ATOM 664 C CA . THR A 1 91 ? 3.995 -6.882 -0.180 1.00 96.88 91 THR A CA 1
ATOM 665 C C . THR A 1 91 ? 5.004 -7.006 -1.318 1.00 96.88 91 THR A C 1
ATOM 667 O O . THR A 1 91 ? 4.823 -6.486 -2.417 1.00 96.88 91 THR A O 1
ATOM 670 N N . ASN A 1 92 ? 6.099 -7.713 -1.065 1.00 91.94 92 ASN A N 1
ATOM 671 C CA . ASN A 1 92 ? 7.060 -8.072 -2.096 1.00 91.94 92 ASN A CA 1
ATOM 672 C C . ASN A 1 92 ? 7.284 -9.578 -2.021 1.00 91.94 92 ASN A C 1
ATOM 674 O O . ASN A 1 92 ? 7.791 -10.043 -0.996 1.00 91.94 92 ASN A O 1
ATOM 678 N N . PRO A 1 93 ? 6.924 -10.350 -3.059 1.00 87.25 93 PRO A N 1
ATOM 679 C CA . PRO A 1 93 ? 7.141 -11.779 -3.029 1.00 87.25 93 PRO A CA 1
ATOM 680 C C . PRO A 1 93 ? 8.632 -12.106 -2.961 1.00 87.25 93 PRO A C 1
ATOM 682 O O . PRO A 1 93 ? 9.456 -11.488 -3.642 1.00 87.25 93 PRO A O 1
ATOM 685 N N . ALA A 1 94 ? 8.990 -13.094 -2.140 1.00 72.44 94 ALA A N 1
ATOM 686 C CA . ALA A 1 94 ? 10.287 -13.748 -2.270 1.00 72.44 94 ALA A CA 1
ATOM 687 C C . ALA A 1 94 ? 10.303 -14.468 -3.627 1.00 72.44 94 ALA A C 1
ATOM 689 O O . ALA A 1 94 ? 9.299 -15.087 -3.971 1.00 72.44 94 ALA A O 1
ATOM 690 N N . ARG A 1 95 ? 11.399 -14.336 -4.394 1.00 60.59 95 ARG A N 1
ATOM 691 C CA . ARG A 1 95 ? 11.570 -14.813 -5.785 1.00 60.59 95 ARG A CA 1
ATOM 692 C C . ARG A 1 95 ? 10.634 -15.986 -6.123 1.00 60.59 95 ARG A C 1
ATOM 694 O O . ARG A 1 95 ? 10.895 -17.121 -5.724 1.00 60.59 95 ARG A O 1
ATOM 701 N N . ILE A 1 96 ? 9.550 -15.700 -6.846 1.00 50.84 96 ILE A N 1
ATOM 702 C CA . ILE A 1 96 ? 8.623 -16.717 -7.354 1.00 50.84 96 ILE A CA 1
ATOM 703 C C . ILE A 1 96 ? 9.326 -17.360 -8.544 1.00 50.84 96 ILE A C 1
ATOM 705 O O . ILE A 1 96 ? 9.248 -16.842 -9.645 1.00 50.84 96 ILE A O 1
ATOM 709 N N . ASP A 1 97 ? 10.168 -18.353 -8.251 1.00 41.59 97 ASP A N 1
ATOM 710 C CA . ASP A 1 97 ? 10.653 -19.439 -9.117 1.00 41.59 97 ASP A CA 1
ATOM 711 C C . ASP A 1 97 ? 12.004 -19.936 -8.575 1.00 41.59 97 ASP A C 1
ATOM 713 O O . ASP A 1 97 ? 13.088 -19.602 -9.063 1.00 41.59 97 ASP A O 1
ATOM 717 N N . ALA A 1 98 ? 11.937 -20.765 -7.535 1.00 31.75 98 ALA A N 1
ATOM 718 C CA . ALA A 1 98 ? 12.927 -21.805 -7.298 1.00 31.75 98 ALA A CA 1
ATOM 719 C C . ALA A 1 98 ? 12.153 -23.122 -7.138 1.00 31.75 98 ALA A C 1
ATOM 721 O O . ALA A 1 98 ? 11.293 -23.203 -6.256 1.00 31.75 98 ALA A O 1
ATOM 722 N N . PRO A 1 99 ? 12.403 -24.151 -7.967 1.00 30.72 99 PRO A N 1
ATOM 723 C CA . PRO A 1 99 ? 11.907 -25.486 -7.676 1.00 30.72 99 PRO A CA 1
ATOM 724 C C . PRO A 1 99 ? 12.432 -25.900 -6.299 1.00 30.72 99 PRO A C 1
ATOM 726 O O . PRO A 1 99 ? 13.640 -25.864 -6.056 1.00 30.72 99 PRO A O 1
ATOM 729 N N . VAL A 1 100 ? 11.539 -26.282 -5.387 1.00 41.19 100 VAL A N 1
ATOM 730 C CA . VAL A 1 100 ? 11.946 -26.942 -4.146 1.00 41.19 100 VAL A CA 1
ATOM 731 C C . VAL A 1 100 ? 12.300 -28.380 -4.501 1.00 41.19 100 VAL A C 1
ATOM 733 O O . VAL A 1 100 ? 11.422 -29.231 -4.490 1.00 41.19 100 VAL A O 1
ATOM 736 N N . GLU A 1 101 ? 13.569 -28.659 -4.806 1.00 26.31 101 GLU A N 1
ATOM 737 C CA . GLU A 1 101 ? 14.115 -30.009 -4.640 1.00 26.31 101 GLU A CA 1
ATOM 738 C C . GLU A 1 101 ? 15.653 -30.038 -4.607 1.00 26.31 101 GLU A C 1
ATOM 740 O O . GLU A 1 101 ? 16.319 -29.531 -5.505 1.00 26.31 101 GLU A O 1
ATOM 745 N N . GLY A 1 102 ? 16.204 -30.720 -3.596 1.00 29.39 102 GLY A N 1
ATOM 746 C CA . GLY A 1 102 ? 17.484 -31.427 -3.706 1.00 29.39 102 GLY A CA 1
ATOM 747 C C . GLY A 1 102 ? 18.760 -30.638 -3.401 1.00 29.39 102 GLY A C 1
ATOM 748 O O . GLY A 1 102 ? 19.280 -29.886 -4.214 1.00 29.39 102 GLY A O 1
ATOM 749 N N . THR A 1 103 ? 19.331 -30.915 -2.232 1.00 37.38 103 THR A N 1
ATOM 750 C CA . THR A 1 103 ? 20.705 -30.604 -1.817 1.00 37.38 103 THR A CA 1
ATOM 751 C C . THR A 1 103 ? 21.738 -30.761 -2.947 1.00 37.38 103 THR A C 1
ATOM 753 O O . THR A 1 103 ? 21.851 -31.842 -3.520 1.00 37.38 103 THR A O 1
ATOM 756 N N . ILE A 1 104 ? 22.584 -29.747 -3.173 1.00 31.02 104 ILE A N 1
ATOM 757 C CA . ILE A 1 104 ? 23.896 -29.941 -3.815 1.00 31.02 104 ILE A CA 1
ATOM 758 C C . ILE A 1 104 ? 25.002 -29.653 -2.781 1.00 31.02 104 ILE A C 1
ATOM 760 O O . ILE A 1 104 ? 25.044 -28.554 -2.224 1.00 31.02 104 ILE A O 1
ATOM 764 N N . PRO A 1 105 ? 25.891 -30.622 -2.486 1.00 31.20 105 PRO A N 1
ATOM 765 C CA . PRO A 1 105 ? 27.023 -30.437 -1.581 1.00 31.20 105 PRO A CA 1
ATOM 766 C C . PRO A 1 105 ? 28.044 -29.438 -2.144 1.00 31.20 105 PRO A C 1
ATOM 768 O O . PRO A 1 105 ? 28.482 -29.587 -3.282 1.00 31.20 105 PRO A O 1
ATOM 771 N N . GLY A 1 106 ? 28.497 -28.487 -1.317 1.00 39.22 106 GLY A N 1
ATOM 772 C CA . GLY A 1 106 ? 29.774 -27.796 -1.546 1.00 39.22 106 GLY A CA 1
ATOM 773 C C . GLY A 1 106 ? 29.753 -26.294 -1.847 1.00 39.22 106 GLY A C 1
ATOM 774 O O . GLY A 1 106 ? 30.769 -25.787 -2.311 1.00 39.22 106 GLY A O 1
ATOM 775 N N . ALA A 1 107 ? 28.682 -25.553 -1.555 1.00 29.55 107 ALA A N 1
ATOM 776 C CA . ALA A 1 107 ? 28.786 -24.091 -1.489 1.00 29.55 107 ALA A CA 1
ATOM 777 C C . ALA A 1 107 ? 29.351 -23.666 -0.112 1.00 29.55 107 ALA A C 1
ATOM 779 O O . ALA A 1 107 ? 28.781 -24.057 0.912 1.00 29.55 107 ALA A O 1
ATOM 780 N N . PRO A 1 108 ? 30.462 -22.907 -0.040 1.00 31.41 108 PRO A N 1
ATOM 781 C CA . PRO A 1 108 ? 30.996 -22.431 1.231 1.00 31.41 108 PRO A CA 1
ATOM 782 C C . PRO A 1 108 ? 30.035 -21.393 1.828 1.00 31.41 108 PRO A C 1
ATOM 784 O O . PRO A 1 108 ? 29.548 -20.510 1.124 1.00 31.41 108 PRO A O 1
ATOM 787 N N . GLY A 1 109 ? 29.746 -21.512 3.128 1.00 30.55 109 GLY A N 1
ATOM 788 C CA . GLY A 1 109 ? 28.946 -20.525 3.862 1.00 30.55 109 GLY A CA 1
ATOM 789 C C . GLY A 1 109 ? 29.603 -19.136 3.859 1.00 30.55 109 GLY A C 1
ATOM 790 O O . GLY A 1 109 ? 30.780 -19.024 3.507 1.00 30.55 109 GLY A O 1
ATOM 791 N N . PRO A 1 110 ? 28.884 -18.069 4.258 1.00 33.34 110 PRO A N 1
ATOM 792 C CA . PRO A 1 110 ? 29.433 -16.720 4.269 1.00 33.34 110 PRO A CA 1
ATOM 793 C C . PRO A 1 110 ? 30.509 -16.626 5.361 1.00 33.34 110 PRO A C 1
ATOM 795 O O . PRO A 1 110 ? 30.230 -16.391 6.534 1.00 33.34 110 PRO A O 1
ATOM 798 N N . GLY A 1 111 ? 31.752 -16.899 4.966 1.00 30.94 111 GLY A N 1
ATOM 799 C CA . GLY A 1 111 ? 32.943 -16.786 5.791 1.00 30.94 111 GLY A CA 1
ATOM 800 C C . GLY A 1 111 ? 33.342 -15.326 5.940 1.00 30.94 111 GLY A C 1
ATOM 801 O O . GLY A 1 111 ? 33.419 -14.586 4.960 1.00 30.94 111 GLY A O 1
ATOM 802 N N . GLY A 1 112 ? 33.566 -14.930 7.190 1.00 29.81 112 GLY A N 1
ATOM 803 C CA . GLY A 1 112 ? 33.927 -13.583 7.589 1.00 29.81 112 GLY A CA 1
ATOM 804 C C . GLY A 1 112 ? 35.226 -13.066 6.973 1.00 29.81 112 GLY A C 1
ATOM 805 O O . GLY A 1 112 ? 36.119 -13.806 6.563 1.00 29.81 112 GLY A O 1
ATOM 806 N N . LEU A 1 113 ? 35.306 -11.740 6.961 1.00 34.28 113 LEU A N 1
ATOM 807 C CA . LEU A 1 113 ? 36.474 -10.954 6.600 1.00 34.28 113 LEU A CA 1
ATOM 808 C C . LEU A 1 113 ? 37.652 -11.330 7.513 1.00 34.28 113 LEU A C 1
ATOM 810 O O . LEU A 1 113 ? 37.691 -10.952 8.682 1.00 34.28 113 LEU A O 1
ATOM 814 N N . GLY A 1 114 ? 38.608 -12.082 6.972 1.00 30.95 114 GLY A N 1
ATOM 815 C CA . GLY A 1 114 ? 39.856 -12.446 7.634 1.00 30.95 114 GLY A CA 1
ATOM 816 C C . GLY A 1 114 ? 41.027 -12.226 6.686 1.00 30.95 114 GLY A C 1
ATOM 817 O O . GLY A 1 114 ? 41.218 -12.981 5.737 1.00 30.95 114 GLY A O 1
ATOM 818 N N . LEU A 1 115 ? 41.787 -11.162 6.935 1.00 34.47 115 LEU A N 1
ATOM 819 C CA . LEU A 1 115 ? 43.003 -10.795 6.214 1.00 34.47 115 LEU A CA 1
ATOM 820 C C . LEU A 1 115 ? 44.047 -11.920 6.317 1.00 34.47 115 LEU A C 1
ATOM 822 O O . LEU A 1 115 ? 44.469 -12.281 7.415 1.00 34.47 115 LEU A O 1
ATOM 826 N N . GLY A 1 116 ? 44.470 -12.464 5.175 1.00 27.84 116 GLY A N 1
ATOM 827 C CA . GLY A 1 116 ? 45.554 -13.440 5.084 1.00 27.84 116 GLY A CA 1
ATOM 828 C C . GLY A 1 116 ? 46.915 -12.777 4.853 1.00 27.84 116 GLY A C 1
ATOM 829 O O . GLY A 1 116 ? 47.065 -11.956 3.952 1.00 27.84 116 GLY A O 1
ATOM 830 N N . GLY A 1 117 ? 47.915 -13.189 5.634 1.00 28.86 117 GLY A N 1
ATOM 831 C CA . GLY A 1 117 ? 49.345 -13.062 5.332 1.00 28.86 117 GLY A CA 1
ATOM 832 C C . GLY A 1 117 ? 50.012 -14.444 5.467 1.00 28.86 117 GLY A C 1
ATOM 833 O O . GLY A 1 117 ? 49.556 -15.237 6.295 1.00 28.86 117 GLY A O 1
ATOM 834 N N . PRO A 1 118 ? 51.025 -14.792 4.648 1.00 39.44 118 PRO A N 1
ATOM 835 C CA . PRO A 1 118 ? 51.463 -16.176 4.479 1.00 39.44 118 PRO A CA 1
ATOM 836 C C . PRO A 1 118 ? 52.448 -16.627 5.564 1.00 39.44 118 PRO A C 1
ATOM 838 O O . PRO A 1 118 ? 53.288 -15.860 6.032 1.00 39.44 118 PRO A O 1
ATOM 841 N N . GLY A 1 119 ? 52.338 -17.902 5.941 1.00 30.09 119 GLY A N 1
ATOM 842 C CA . GLY A 1 119 ? 53.159 -18.541 6.964 1.00 30.09 119 GLY A CA 1
ATOM 843 C C . GLY A 1 119 ? 54.411 -19.248 6.443 1.00 30.09 119 GLY A C 1
ATOM 844 O O . GLY A 1 119 ? 54.482 -19.649 5.288 1.00 30.09 119 GLY A O 1
ATOM 845 N N . THR A 1 120 ? 55.342 -19.464 7.372 1.00 33.69 120 THR A N 1
ATOM 846 C CA . THR A 1 120 ? 56.395 -20.500 7.444 1.00 33.69 120 THR A CA 1
ATOM 847 C C . THR A 1 120 ? 56.824 -20.516 8.924 1.00 33.69 120 THR A C 1
ATOM 849 O O . THR A 1 120 ? 56.996 -19.436 9.473 1.00 33.69 120 THR A O 1
ATOM 852 N N . GLY A 1 121 ? 57.033 -21.574 9.705 1.00 30.19 121 GLY A N 1
ATOM 853 C CA . GLY A 1 121 ? 57.039 -23.024 9.575 1.00 30.19 121 GLY A CA 1
ATOM 854 C C . GLY A 1 121 ? 57.854 -23.575 10.770 1.00 30.19 121 GLY A C 1
ATOM 855 O O . GLY A 1 121 ? 58.897 -23.016 11.087 1.00 30.19 121 GLY A O 1
ATOM 856 N N . GLY A 1 122 ? 57.406 -24.664 11.408 1.00 28.98 122 GLY A N 1
ATOM 857 C CA . GLY A 1 122 ? 58.258 -25.590 12.189 1.00 28.98 122 GLY A CA 1
ATOM 858 C C . GLY A 1 122 ? 58.563 -25.300 13.681 1.00 28.98 122 GLY A C 1
ATOM 859 O O . GLY A 1 122 ? 58.360 -24.183 14.135 1.00 28.98 122 GLY A O 1
ATOM 860 N N . PRO A 1 123 ? 59.007 -26.317 14.466 1.00 46.31 123 PRO A N 1
ATOM 861 C CA . PRO A 1 123 ? 58.471 -26.596 15.813 1.00 46.31 123 PRO A CA 1
ATOM 862 C C . PRO A 1 123 ? 59.501 -26.678 16.973 1.00 46.31 123 PRO A C 1
ATOM 864 O O . PRO A 1 123 ? 60.698 -26.819 16.745 1.00 46.31 123 PRO A O 1
ATOM 867 N N . GLY A 1 124 ? 59.008 -26.745 18.224 1.00 28.81 124 GLY A N 1
ATOM 868 C CA . GLY A 1 124 ? 59.704 -27.355 19.384 1.00 28.81 124 GLY A CA 1
ATOM 869 C C . GLY A 1 124 ? 60.086 -26.425 20.559 1.00 28.81 124 GLY A C 1
ATOM 870 O O . GLY A 1 124 ? 59.979 -25.217 20.426 1.00 28.81 124 GLY A O 1
ATOM 871 N N . PRO A 1 125 ? 60.487 -26.967 21.733 1.00 51.09 125 PRO A N 1
ATOM 872 C CA . PRO A 1 125 ? 59.634 -26.995 22.938 1.00 51.09 125 PRO A CA 1
ATOM 873 C C . PRO A 1 125 ? 60.235 -26.307 24.195 1.00 51.09 125 PRO A C 1
ATOM 875 O O . PRO A 1 125 ? 61.355 -25.813 24.149 1.00 51.09 125 PRO A O 1
ATOM 878 N N . SER A 1 126 ? 59.516 -26.415 25.333 1.00 34.25 126 SER A N 1
ATOM 879 C CA . SER A 1 126 ? 59.971 -26.470 26.753 1.00 34.25 126 SER A CA 1
ATOM 880 C C . SER A 1 126 ? 59.718 -25.286 27.722 1.00 34.25 126 SER A C 1
ATOM 882 O O . SER A 1 126 ? 60.199 -24.179 27.533 1.00 34.25 126 SER A O 1
ATOM 884 N N . GLY A 1 127 ? 59.057 -25.612 28.848 1.00 29.83 127 GLY A N 1
ATOM 885 C CA . GLY A 1 127 ? 59.516 -25.274 30.213 1.00 29.83 127 GLY A CA 1
ATOM 886 C C . GLY A 1 127 ? 58.913 -24.052 30.945 1.00 29.83 127 GLY A C 1
ATOM 887 O O . GLY A 1 127 ? 58.491 -23.119 30.280 1.00 29.83 127 GLY A O 1
ATOM 888 N N . PRO A 1 128 ? 58.841 -24.041 32.302 1.00 43.12 128 PRO A N 1
ATOM 889 C CA . PRO A 1 128 ? 57.778 -23.345 33.054 1.00 43.12 128 PRO A CA 1
ATOM 890 C C . PRO A 1 128 ? 58.209 -22.172 33.977 1.00 43.12 128 PRO A C 1
ATOM 892 O O . PRO A 1 128 ? 59.289 -22.213 34.554 1.00 43.12 128 PRO A O 1
ATOM 895 N N . GLY A 1 129 ? 57.269 -21.233 34.225 1.00 27.83 129 GLY A N 1
ATOM 896 C CA . GLY A 1 129 ? 57.135 -20.318 35.397 1.00 27.83 129 GLY A CA 1
ATOM 897 C C . GLY A 1 129 ? 58.245 -19.270 35.658 1.00 27.83 129 GLY A C 1
ATOM 898 O O . GLY A 1 129 ? 59.276 -19.332 34.999 1.00 27.83 129 GLY A O 1
ATOM 899 N N . PRO A 1 130 ? 58.117 -18.336 36.641 1.00 43.88 130 PRO A N 1
ATOM 900 C CA . PRO A 1 130 ? 57.006 -18.095 37.578 1.00 43.88 130 PRO A CA 1
ATOM 901 C C . PRO A 1 130 ? 56.624 -16.591 37.822 1.00 43.88 130 PRO A C 1
ATOM 903 O O . PRO A 1 130 ? 57.317 -15.667 37.421 1.00 43.88 130 PRO A O 1
ATOM 906 N N . SER A 1 131 ? 55.488 -16.389 38.510 1.00 29.45 131 SER A N 1
ATOM 907 C CA . SER A 1 131 ? 55.110 -15.343 39.503 1.00 29.45 131 SER A CA 1
ATOM 908 C C . SER A 1 131 ? 55.770 -13.943 39.571 1.00 29.45 131 SER A C 1
ATOM 910 O O . SER A 1 131 ? 56.969 -13.832 39.809 1.00 29.45 131 SER A O 1
ATOM 912 N N . GLY A 1 132 ? 54.927 -12.906 39.735 1.00 25.89 132 GLY A N 1
ATOM 913 C CA . GLY A 1 132 ? 55.138 -11.862 40.765 1.00 25.89 132 GLY A CA 1
ATOM 914 C C . GLY A 1 132 ? 55.016 -10.385 40.341 1.00 25.89 132 GLY A C 1
ATOM 915 O O . GLY A 1 132 ? 55.111 -10.105 39.158 1.00 25.89 132 GLY A O 1
ATOM 916 N N . PRO A 1 133 ? 54.765 -9.444 41.282 1.00 43.53 133 PRO A N 1
ATOM 917 C CA . PRO A 1 133 ? 53.671 -8.465 41.163 1.00 43.53 133 PRO A CA 1
ATOM 918 C C . PRO A 1 133 ? 54.078 -6.975 41.269 1.00 43.53 133 PRO A C 1
ATOM 920 O O . PRO A 1 133 ? 55.223 -6.647 41.558 1.00 43.53 133 PRO A O 1
ATOM 923 N N . GLY A 1 134 ? 53.081 -6.084 41.160 1.00 27.61 134 GLY A N 1
ATOM 924 C CA . GLY A 1 134 ? 53.136 -4.671 41.579 1.00 27.61 134 GLY A CA 1
ATOM 925 C C . GLY A 1 134 ? 53.114 -3.690 40.401 1.00 27.61 134 GLY A C 1
ATOM 926 O O . GLY A 1 134 ? 53.643 -3.986 39.344 1.00 27.61 134 GLY A O 1
ATOM 927 N N . SER A 1 135 ? 52.531 -2.497 40.472 1.00 29.38 135 SER A N 1
ATOM 928 C CA . SER A 1 135 ? 51.914 -1.757 41.576 1.00 29.38 135 SER A CA 1
ATOM 929 C C . SER A 1 135 ? 51.515 -0.377 41.039 1.00 29.38 135 SER A C 1
ATOM 931 O O . SER A 1 135 ? 52.317 0.213 40.323 1.00 29.38 135 SER A O 1
ATOM 933 N N . GLY A 1 136 ? 50.375 0.160 41.493 1.00 26.77 136 GLY A N 1
ATOM 934 C CA . GLY A 1 136 ? 50.091 1.605 41.575 1.00 26.77 136 GLY A CA 1
ATOM 935 C C . GLY A 1 136 ? 49.822 2.333 40.248 1.00 26.77 136 GLY A C 1
ATOM 936 O O . GLY A 1 136 ? 50.429 2.057 39.231 1.00 26.77 136 GLY A O 1
ATOM 937 N N . GLY A 1 137 ? 48.924 3.304 40.162 1.00 26.92 137 GLY A N 1
ATOM 938 C CA . GLY A 1 137 ? 48.050 3.913 41.146 1.00 26.92 137 GLY A CA 1
ATOM 939 C C . GLY A 1 137 ? 47.243 5.025 40.458 1.00 26.92 137 GLY A C 1
ATOM 940 O O . GLY A 1 137 ? 47.718 5.643 39.515 1.00 26.92 137 GLY A O 1
ATOM 941 N N . LEU A 1 138 ? 46.016 5.216 40.946 1.00 26.91 138 LEU A N 1
ATOM 942 C CA . LEU A 1 138 ? 45.355 6.493 41.256 1.00 26.91 138 LEU A CA 1
ATOM 943 C C . LEU A 1 138 ? 45.405 7.658 40.240 1.00 26.91 138 LEU A C 1
ATOM 945 O O . LEU A 1 138 ? 46.403 8.363 40.150 1.00 26.91 138 LEU A O 1
ATOM 949 N N . ASN A 1 139 ? 44.257 7.962 39.620 1.00 29.38 139 ASN A N 1
ATOM 950 C CA . ASN A 1 139 ? 43.471 9.214 39.764 1.00 29.38 139 ASN A CA 1
ATOM 951 C C . ASN A 1 139 ? 42.322 9.175 38.734 1.00 29.38 139 ASN A C 1
ATOM 953 O O . ASN A 1 139 ? 42.562 8.908 37.565 1.00 29.38 139 ASN A O 1
ATOM 957 N N . ALA A 1 140 ? 41.045 9.190 39.122 1.00 28.23 140 ALA A N 1
ATOM 958 C CA . ALA A 1 140 ? 40.254 10.316 39.641 1.00 28.23 140 ALA A CA 1
ATOM 959 C C . ALA A 1 140 ? 40.023 11.434 38.600 1.00 28.23 140 ALA A C 1
ATOM 961 O O . ALA A 1 140 ? 40.931 12.184 38.257 1.00 28.23 140 ALA A O 1
ATOM 962 N N . GLY A 1 141 ? 38.765 11.523 38.157 1.00 26.86 141 GLY A N 1
ATOM 963 C CA . GLY A 1 141 ? 38.180 12.478 37.209 1.00 26.86 141 GLY A CA 1
ATOM 964 C C . GLY A 1 141 ? 37.103 11.720 36.421 1.00 26.86 141 GLY A C 1
ATOM 965 O O . GLY A 1 141 ? 37.446 10.857 35.631 1.00 26.86 141 GLY A O 1
ATOM 966 N N . GLY A 1 142 ? 35.800 11.815 36.681 1.00 23.31 142 GLY A N 1
ATOM 967 C CA . GLY A 1 142 ? 35.011 12.983 37.055 1.00 23.31 142 GLY A CA 1
ATOM 968 C C . GLY A 1 142 ? 34.272 13.467 35.804 1.00 23.31 142 GLY A C 1
ATOM 969 O O . GLY A 1 142 ? 34.930 13.995 34.917 1.00 23.31 142 GLY A O 1
ATOM 970 N N . ALA A 1 143 ? 32.940 13.296 35.794 1.00 27.52 143 ALA A N 1
ATOM 971 C CA . ALA A 1 143 ? 31.964 13.688 34.760 1.00 27.52 143 ALA A CA 1
ATOM 972 C C . ALA A 1 143 ? 32.005 12.846 33.455 1.00 27.52 143 ALA A C 1
ATOM 974 O O . ALA A 1 143 ? 33.066 12.471 32.986 1.00 27.52 143 ALA A O 1
ATOM 975 N N . ASP A 1 144 ? 30.909 12.459 32.804 1.00 27.47 144 ASP A N 1
ATOM 976 C CA . ASP A 1 144 ? 29.527 12.903 32.933 1.00 27.47 144 ASP A CA 1
ATOM 977 C C . ASP A 1 144 ? 28.577 11.833 32.376 1.00 27.47 144 ASP A C 1
ATOM 979 O O . ASP A 1 144 ? 28.864 11.178 31.369 1.00 27.47 144 ASP A O 1
ATOM 983 N N . ALA A 1 145 ? 27.426 11.680 33.026 1.00 33.81 145 ALA A N 1
ATOM 984 C CA . ALA A 1 145 ? 26.287 10.961 32.481 1.00 33.81 145 ALA A CA 1
ATOM 985 C C . ALA A 1 145 ? 25.644 11.860 31.418 1.00 33.81 145 ALA A C 1
ATOM 987 O O . ALA A 1 145 ? 24.769 12.671 31.711 1.00 33.81 145 ALA A O 1
ATOM 988 N N . GLY A 1 146 ? 26.115 11.737 30.178 1.00 25.52 146 GLY A N 1
ATOM 989 C CA . GLY A 1 146 ? 25.536 12.409 29.022 1.00 25.52 146 GLY A CA 1
ATOM 990 C C . GLY A 1 146 ? 24.193 11.791 28.655 1.00 25.52 146 GLY A C 1
ATOM 991 O O . GLY A 1 146 ? 24.109 10.937 27.778 1.00 25.52 146 GLY A O 1
ATOM 992 N N . SER A 1 147 ? 23.142 12.237 29.338 1.00 27.39 147 SER A N 1
ATOM 993 C CA . SER A 1 147 ? 21.769 12.207 28.851 1.00 27.39 147 SER A CA 1
ATOM 994 C C . SER A 1 147 ? 21.737 12.646 27.386 1.00 27.39 147 SER A C 1
ATOM 996 O O . SER A 1 147 ? 22.074 13.794 27.080 1.00 27.39 147 SER A O 1
ATOM 998 N N . LEU A 1 148 ? 21.302 11.768 26.483 1.00 27.83 148 LEU A N 1
ATOM 999 C CA . LEU A 1 148 ? 20.851 12.199 25.166 1.00 27.83 148 LEU A CA 1
ATOM 1000 C C . LEU A 1 148 ? 19.518 12.912 25.379 1.00 27.83 148 LEU A C 1
ATOM 1002 O O . LEU A 1 148 ? 18.445 12.316 25.392 1.00 27.83 148 LEU A O 1
ATOM 1006 N N . SER A 1 149 ? 19.649 14.208 25.656 1.00 27.05 149 SER A N 1
ATOM 1007 C CA . SER A 1 149 ? 18.602 15.208 25.556 1.00 27.05 149 SER A CA 1
ATOM 1008 C C . SER A 1 149 ? 17.811 14.958 24.282 1.00 27.05 149 SER A C 1
ATOM 1010 O O . SER A 1 149 ? 18.393 14.904 23.198 1.00 27.05 149 SER A O 1
ATOM 1012 N N . ALA A 1 150 ? 16.492 14.861 24.435 1.00 34.38 150 ALA A N 1
ATOM 1013 C CA . ALA A 1 150 ? 15.532 15.073 23.372 1.00 34.38 150 ALA A CA 1
ATOM 1014 C C . ALA A 1 150 ? 15.900 16.378 22.649 1.00 34.38 150 ALA A C 1
ATOM 1016 O O . ALA A 1 150 ? 15.643 17.481 23.132 1.00 34.38 150 ALA A O 1
ATOM 1017 N N . GLY A 1 151 ? 16.608 16.247 21.529 1.00 24.91 151 GLY A N 1
ATOM 1018 C CA . GLY A 1 151 ? 16.813 17.331 20.590 1.00 24.91 151 GLY A CA 1
ATOM 1019 C C . GLY A 1 151 ? 15.460 17.585 19.963 1.00 24.91 151 GLY A C 1
ATOM 1020 O O . GLY A 1 151 ? 14.988 16.759 19.188 1.00 24.91 151 GLY A O 1
ATOM 1021 N N . GLY A 1 152 ? 14.815 18.671 20.385 1.00 28.50 152 GLY A N 1
ATOM 1022 C CA . GLY A 1 152 ? 13.516 19.081 19.885 1.00 28.50 152 GLY A CA 1
ATOM 1023 C C . GLY A 1 152 ? 13.524 19.096 18.365 1.00 28.50 152 GLY A C 1
ATOM 1024 O O . GLY A 1 152 ? 14.122 19.978 17.750 1.00 28.50 152 GLY A O 1
ATOM 1025 N N . MET A 1 153 ? 12.833 18.126 17.769 1.00 30.89 153 MET A N 1
ATOM 1026 C CA . MET A 1 153 ? 12.275 18.313 16.446 1.00 30.89 153 MET A CA 1
ATOM 1027 C C . MET A 1 153 ? 11.233 19.407 16.611 1.00 30.89 153 MET A C 1
ATOM 1029 O O . MET A 1 153 ? 10.148 19.188 17.148 1.00 30.89 153 MET A O 1
ATOM 1033 N N . GLY A 1 154 ? 11.639 20.629 16.264 1.00 24.27 154 GLY A N 1
ATOM 1034 C CA . GLY A 1 154 ? 10.711 21.731 16.104 1.00 24.27 154 GLY A CA 1
ATOM 1035 C C . GLY A 1 154 ? 9.577 21.235 15.225 1.00 24.27 154 GLY A C 1
ATOM 1036 O O . GLY A 1 154 ? 9.838 20.640 14.182 1.00 24.27 154 GLY A O 1
ATOM 1037 N N . ALA A 1 155 ? 8.349 21.427 15.703 1.00 29.09 155 ALA A N 1
ATOM 1038 C CA . ALA A 1 155 ? 7.137 21.152 14.960 1.00 29.09 155 ALA A CA 1
ATOM 1039 C C . ALA A 1 155 ? 7.318 21.681 13.535 1.00 29.09 155 ALA A C 1
ATOM 1041 O O . ALA A 1 155 ? 7.327 22.895 13.309 1.00 29.09 155 ALA A O 1
ATOM 1042 N N . VAL A 1 156 ? 7.533 20.768 12.587 1.00 29.98 156 VAL A N 1
ATOM 1043 C CA . VAL A 1 156 ? 7.438 21.096 11.175 1.00 29.98 156 VAL A CA 1
ATOM 1044 C C . VAL A 1 156 ? 5.972 21.446 11.018 1.00 29.98 156 VAL A C 1
ATOM 1046 O O . VAL A 1 156 ? 5.099 20.615 11.266 1.00 29.98 156 VAL A O 1
ATOM 1049 N N . GLY A 1 157 ? 5.718 22.739 10.825 1.00 25.20 157 GLY A N 1
ATOM 1050 C CA . GLY A 1 157 ? 4.381 23.298 10.884 1.00 25.20 157 GLY A CA 1
ATOM 1051 C C . GLY A 1 157 ? 3.429 22.482 10.024 1.00 25.20 157 GLY A C 1
ATOM 1052 O O . GLY A 1 157 ? 3.811 22.026 8.948 1.00 25.20 157 GLY A O 1
ATOM 1053 N N . LEU A 1 158 ? 2.204 22.327 10.526 1.00 32.53 158 LEU A N 1
ATOM 1054 C CA . LEU A 1 158 ? 1.031 21.875 9.789 1.00 32.53 158 LEU A CA 1
ATOM 1055 C C . LEU A 1 158 ? 0.931 22.697 8.497 1.00 32.53 158 LEU A C 1
ATOM 1057 O O . LEU A 1 158 ? 0.323 23.769 8.458 1.00 32.53 158 LEU A O 1
ATOM 1061 N N . GLY A 1 159 ? 1.619 22.234 7.459 1.00 26.22 159 GLY A N 1
ATOM 1062 C CA . GLY A 1 159 ? 1.579 22.811 6.137 1.00 26.22 159 GLY A CA 1
ATOM 1063 C C . GLY A 1 159 ? 0.181 22.564 5.623 1.00 26.22 159 GLY A C 1
ATOM 1064 O O . GLY A 1 159 ? -0.182 21.430 5.334 1.00 26.22 159 GLY A O 1
ATOM 1065 N N . SER A 1 160 ? -0.616 23.628 5.571 1.00 30.41 160 SER A N 1
ATOM 1066 C CA . SER A 1 160 ? -1.846 23.691 4.793 1.00 30.41 160 SER A CA 1
ATOM 1067 C C . SER A 1 160 ? -1.626 22.957 3.471 1.00 30.41 160 SER A C 1
ATOM 1069 O O . SER A 1 160 ? -0.897 23.463 2.617 1.00 30.41 160 SER A O 1
ATOM 1071 N N . PHE A 1 161 ? -2.237 21.779 3.319 1.00 35.12 161 PHE A N 1
ATOM 1072 C CA . PHE A 1 161 ? -2.257 21.029 2.067 1.00 35.12 161 PHE A CA 1
ATOM 1073 C C . PHE A 1 161 ? -2.630 21.998 0.946 1.00 35.12 161 PHE A C 1
ATOM 1075 O O . PHE A 1 161 ? -3.686 22.632 1.006 1.00 35.12 161 PHE A O 1
ATOM 1082 N N . ALA A 1 162 ? -1.732 22.193 -0.020 1.00 30.77 162 ALA A N 1
ATOM 1083 C CA . ALA A 1 162 ? -1.963 23.134 -1.103 1.00 30.77 162 ALA A CA 1
ATOM 1084 C C . ALA A 1 162 ? -3.228 22.703 -1.873 1.00 30.77 162 ALA A C 1
ATOM 1086 O O . ALA A 1 162 ? -3.258 21.600 -2.428 1.00 30.77 162 ALA A O 1
ATOM 1087 N N . PRO A 1 163 ? -4.294 23.524 -1.908 1.00 28.66 163 PRO A N 1
ATOM 1088 C CA . PRO A 1 163 ? -5.476 23.205 -2.687 1.00 28.66 163 PRO A CA 1
ATOM 1089 C C . PRO A 1 163 ? -5.133 23.440 -4.159 1.00 28.66 163 PRO A C 1
ATOM 1091 O O . PRO A 1 163 ? -4.924 24.577 -4.576 1.00 28.66 163 PRO A O 1
ATOM 1094 N N . GLY A 1 164 ? -5.035 22.366 -4.942 1.00 32.12 164 GLY A N 1
ATOM 1095 C CA . GLY A 1 164 ? -4.715 22.491 -6.367 1.00 32.12 164 GLY A CA 1
ATOM 1096 C C . GLY A 1 164 ? -4.113 21.269 -7.049 1.00 32.12 164 GLY A C 1
ATOM 1097 O O . GLY A 1 164 ? -3.503 21.430 -8.102 1.00 32.12 164 GLY A O 1
ATOM 1098 N N . PHE A 1 165 ? -4.264 20.060 -6.502 1.00 37.38 165 PHE A N 1
ATOM 1099 C CA . PHE A 1 165 ? -3.882 18.864 -7.249 1.00 37.38 165 PHE A CA 1
ATOM 1100 C C . PHE A 1 165 ? -4.781 18.715 -8.482 1.00 37.38 165 PHE A C 1
ATOM 1102 O O . PHE A 1 165 ? -6.004 18.829 -8.342 1.00 37.38 165 PHE A O 1
ATOM 1109 N N . PRO A 1 166 ? -4.224 18.462 -9.681 1.00 32.72 166 PRO A N 1
ATOM 1110 C CA . PRO A 1 166 ? -5.044 18.155 -10.839 1.00 32.72 166 PRO A CA 1
ATOM 1111 C C . PRO A 1 166 ? -5.881 16.916 -10.514 1.00 32.72 166 PRO A C 1
ATOM 1113 O O . PRO A 1 166 ? -5.365 15.815 -10.314 1.00 32.72 166 PRO A O 1
ATOM 1116 N N . SER A 1 167 ? -7.194 17.123 -10.411 1.00 37.22 167 SER A N 1
ATOM 1117 C CA . SER A 1 167 ? -8.178 16.052 -10.351 1.00 37.22 167 SER A CA 1
ATOM 1118 C C . SER A 1 167 ? -7.999 15.213 -11.610 1.00 37.22 167 SER A C 1
ATOM 1120 O O . SER A 1 167 ? -8.283 15.706 -12.698 1.00 37.22 167 SER A O 1
ATOM 1122 N N . ALA A 1 168 ? -7.506 13.988 -11.448 1.00 39.38 168 ALA A N 1
ATOM 1123 C CA . ALA A 1 168 ? -7.090 13.116 -12.538 1.00 39.38 168 ALA A CA 1
ATOM 1124 C C . ALA A 1 168 ? -5.967 13.730 -13.395 1.00 39.38 168 ALA A C 1
ATOM 1126 O O . ALA A 1 168 ? -6.203 14.445 -14.366 1.00 39.38 168 ALA A O 1
ATOM 1127 N N . LEU A 1 169 ? -4.718 13.361 -13.091 1.00 38.41 169 LEU A N 1
ATOM 1128 C CA . LEU A 1 169 ? -3.770 13.176 -14.186 1.00 38.41 169 LEU A CA 1
ATOM 1129 C C . LEU A 1 169 ? -4.482 12.284 -15.210 1.00 38.41 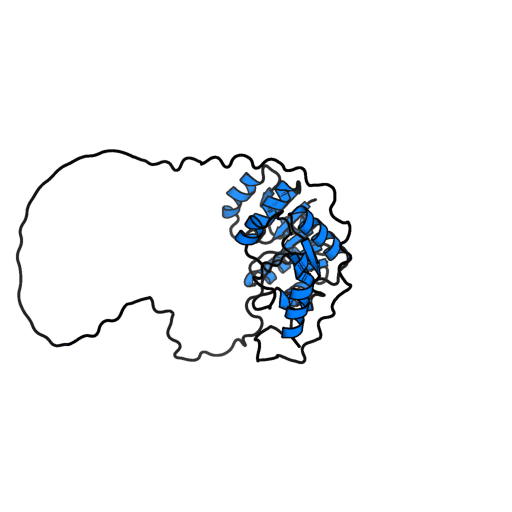169 LEU A C 1
ATOM 1131 O O . LEU A 1 169 ? -5.049 11.254 -14.836 1.00 38.41 169 LEU A O 1
ATOM 1135 N N . ASP A 1 170 ? -4.513 12.712 -16.467 1.00 39.47 170 ASP A N 1
ATOM 1136 C CA . ASP A 1 170 ? -4.957 11.901 -17.599 1.00 39.47 170 ASP A CA 1
ATOM 1137 C C . ASP A 1 170 ? -3.903 10.796 -17.774 1.00 39.47 170 ASP A C 1
ATOM 1139 O O . ASP A 1 170 ? -3.016 10.850 -18.626 1.00 39.47 170 ASP A O 1
ATOM 1143 N N . VAL A 1 171 ? -3.888 9.850 -16.831 1.00 43.12 171 VAL A N 1
ATOM 1144 C CA . VAL A 1 171 ? -2.924 8.763 -16.816 1.00 43.12 171 VAL A CA 1
ATOM 1145 C C . VAL A 1 171 ? -3.338 7.843 -17.961 1.00 43.12 171 VAL A C 1
ATOM 1147 O O . VAL A 1 171 ? -4.485 7.380 -17.966 1.00 43.12 171 VAL A O 1
ATOM 1150 N N . PRO A 1 172 ? -2.466 7.604 -18.956 1.00 37.97 172 PRO A N 1
ATOM 1151 C CA . PRO A 1 172 ? -2.837 6.856 -20.144 1.00 37.97 172 PRO A CA 1
ATOM 1152 C C . PRO A 1 172 ? -3.489 5.525 -19.777 1.00 37.97 172 PRO A C 1
ATOM 1154 O O . PRO A 1 172 ? -3.012 4.790 -18.913 1.00 37.97 172 PRO A O 1
ATOM 1157 N N . SER A 1 173 ? -4.603 5.239 -20.447 1.00 38.69 173 SER A N 1
ATOM 1158 C CA . SER A 1 173 ? -5.326 3.974 -20.391 1.00 38.69 173 SER A CA 1
ATOM 1159 C C . SER A 1 173 ? -4.360 2.796 -20.509 1.00 38.69 173 SER A C 1
ATOM 1161 O O . SER A 1 173 ? -3.698 2.679 -21.537 1.00 38.69 173 SER A O 1
ATOM 1163 N N . PHE A 1 174 ? -4.313 1.962 -19.466 1.00 43.19 174 PHE A N 1
ATOM 1164 C CA . PHE A 1 174 ? -3.783 0.596 -19.435 1.00 43.19 174 PHE A CA 1
ATOM 1165 C C . PHE A 1 174 ? -2.754 0.268 -20.519 1.00 43.19 174 PHE A C 1
ATOM 1167 O O . PHE A 1 174 ? -3.112 -0.106 -21.639 1.00 43.19 174 PHE A O 1
ATOM 1174 N N . VAL A 1 175 ? -1.469 0.299 -20.169 1.00 47.50 175 VAL A N 1
ATOM 1175 C CA . VAL A 1 175 ? -0.491 -0.412 -20.989 1.00 47.50 175 VAL A CA 1
ATOM 1176 C C . VAL A 1 175 ? -0.668 -1.897 -20.697 1.00 47.50 175 VAL A C 1
ATOM 1178 O O . VAL A 1 175 ? -0.308 -2.377 -19.625 1.00 47.50 175 VAL A O 1
ATOM 1181 N N . ARG A 1 176 ? -1.299 -2.619 -21.630 1.00 47.59 176 ARG A N 1
ATOM 1182 C CA . ARG A 1 176 ? -1.426 -4.074 -21.541 1.00 47.59 176 ARG A CA 1
ATOM 1183 C C . ARG A 1 176 ? -0.027 -4.659 -21.593 1.00 47.59 176 ARG A C 1
ATOM 1185 O O . ARG A 1 176 ? 0.629 -4.583 -22.633 1.00 47.59 176 ARG A O 1
ATOM 1192 N N . VAL A 1 177 ? 0.407 -5.265 -20.498 1.00 49.62 177 VAL A N 1
ATOM 1193 C CA . VAL A 1 177 ? 1.686 -5.955 -20.503 1.00 49.62 177 VAL A CA 1
ATOM 1194 C C . VAL A 1 177 ? 1.495 -7.259 -21.282 1.00 49.62 177 VAL A C 1
ATOM 1196 O O . VAL A 1 177 ? 0.566 -8.014 -20.981 1.00 49.62 177 VAL A O 1
ATOM 1199 N N . PRO A 1 178 ? 2.299 -7.546 -22.319 1.00 47.91 178 PRO A N 1
ATOM 1200 C CA . PRO A 1 178 ? 2.176 -8.803 -23.037 1.00 47.91 178 PRO A CA 1
ATOM 1201 C C . PRO A 1 178 ? 2.346 -9.978 -22.073 1.00 47.91 178 PRO A C 1
ATOM 1203 O O . PRO A 1 178 ? 3.159 -9.930 -21.142 1.00 47.91 178 PRO A O 1
ATOM 1206 N N . ALA A 1 179 ? 1.582 -11.044 -22.313 1.00 44.84 179 ALA A N 1
ATOM 1207 C CA . ALA A 1 179 ? 1.846 -12.323 -21.679 1.00 44.84 179 ALA A CA 1
ATOM 1208 C C . ALA A 1 179 ? 3.237 -12.784 -22.132 1.00 44.84 179 ALA A C 1
ATOM 1210 O O . ALA A 1 179 ? 3.458 -12.950 -23.333 1.00 44.84 179 ALA A O 1
ATOM 1211 N N . ALA A 1 180 ? 4.168 -12.959 -21.194 1.00 43.53 180 ALA A N 1
ATOM 1212 C CA . ALA A 1 180 ? 5.465 -13.544 -21.504 1.00 43.53 180 ALA A CA 1
ATOM 1213 C C . ALA A 1 180 ? 5.237 -14.993 -21.987 1.00 43.53 180 ALA A C 1
ATOM 1215 O O . ALA A 1 180 ? 4.593 -15.775 -21.275 1.00 43.53 180 ALA A O 1
ATOM 1216 N N . PRO A 1 181 ? 5.685 -15.376 -23.196 1.00 35.59 181 PRO A N 1
ATOM 1217 C CA . PRO A 1 181 ? 5.591 -16.752 -23.656 1.00 35.59 181 PRO A CA 1
ATOM 1218 C C . PRO A 1 181 ? 6.608 -17.608 -22.891 1.00 35.59 181 PRO A C 1
ATOM 1220 O O . PRO A 1 181 ? 7.754 -17.746 -23.299 1.00 35.59 181 PRO A O 1
ATOM 1223 N N . GLY A 1 182 ? 6.184 -18.193 -21.770 1.00 44.62 182 GLY A N 1
ATOM 1224 C CA . GLY A 1 182 ? 7.072 -18.987 -20.920 1.00 44.62 182 GLY A CA 1
ATOM 1225 C C . GLY A 1 182 ? 8.097 -18.136 -20.165 1.00 44.62 182 GLY A C 1
ATOM 1226 O O . GLY A 1 182 ? 8.172 -16.919 -20.315 1.00 44.62 182 GLY A O 1
ATOM 1227 N N . THR A 1 183 ? 8.859 -18.781 -19.284 1.00 42.25 183 THR A N 1
ATOM 1228 C CA . THR A 1 183 ? 9.995 -18.148 -18.615 1.00 42.25 183 THR A CA 1
ATOM 1229 C C . THR A 1 183 ? 10.972 -17.644 -19.678 1.00 42.25 183 THR A C 1
ATOM 1231 O O . THR A 1 183 ? 11.391 -18.419 -20.534 1.00 42.25 183 THR A O 1
ATOM 1234 N N . SER A 1 184 ? 11.375 -16.374 -19.617 1.00 41.03 184 SER A N 1
ATOM 1235 C CA . SER A 1 184 ? 12.640 -15.947 -20.219 1.00 41.03 184 SER A CA 1
ATOM 1236 C C . SER A 1 184 ? 13.729 -16.214 -19.175 1.00 41.03 184 SER A C 1
ATOM 1238 O O . SER A 1 184 ? 13.905 -15.402 -18.261 1.00 41.03 184 SER A O 1
ATOM 1240 N N . PRO A 1 185 ? 14.442 -17.359 -19.234 1.00 45.28 185 PRO A N 1
ATOM 1241 C CA . PRO A 1 185 ? 15.483 -17.709 -18.265 1.00 45.28 185 PRO A CA 1
ATOM 1242 C C . PRO A 1 185 ? 16.629 -16.687 -18.191 1.00 45.28 185 PRO A C 1
ATOM 1244 O O . PRO A 1 185 ? 17.415 -16.741 -17.249 1.00 45.28 185 PRO A O 1
ATOM 1247 N N . GLU A 1 186 ? 16.720 -15.747 -19.135 1.00 45.22 186 GLU A N 1
ATOM 1248 C CA . GLU A 1 186 ? 17.784 -14.741 -19.201 1.00 45.22 186 GLU A CA 1
ATOM 1249 C C . GLU A 1 186 ? 17.662 -13.608 -18.163 1.00 45.22 186 GLU A C 1
ATOM 1251 O O . GLU A 1 186 ? 18.680 -13.017 -17.814 1.00 45.22 186 GLU A O 1
ATOM 1256 N N . LEU A 1 187 ? 16.467 -13.328 -17.614 1.00 48.81 187 LEU A N 1
ATOM 1257 C CA . LEU A 1 187 ? 16.247 -12.173 -16.716 1.00 48.81 187 LEU A CA 1
ATOM 1258 C C . LEU A 1 187 ? 15.802 -12.537 -15.291 1.00 48.81 187 LEU A C 1
ATOM 1260 O O . LEU A 1 187 ? 15.898 -11.712 -14.386 1.00 48.81 187 LEU A O 1
ATOM 1264 N N . GLY A 1 188 ? 15.337 -13.768 -15.054 1.00 54.62 188 GLY A N 1
ATOM 1265 C CA . GLY A 1 188 ? 14.940 -14.228 -13.715 1.00 54.62 188 GLY A CA 1
ATOM 1266 C C . GLY A 1 188 ? 13.716 -13.523 -13.109 1.00 54.62 188 GLY A C 1
ATOM 1267 O O . GLY A 1 188 ? 13.536 -13.603 -11.894 1.00 54.62 188 GLY A O 1
ATOM 1268 N N . ILE A 1 189 ? 12.901 -12.851 -13.932 1.00 53.66 189 ILE A N 1
ATOM 1269 C CA . ILE A 1 189 ? 11.638 -12.211 -13.534 1.00 53.66 189 ILE A CA 1
ATOM 1270 C C . ILE A 1 189 ? 10.510 -13.264 -13.580 1.00 53.66 189 ILE A C 1
ATOM 1272 O O . ILE A 1 189 ? 10.375 -13.937 -14.607 1.00 53.66 189 ILE A O 1
ATOM 1276 N N . PRO A 1 190 ? 9.695 -13.416 -12.516 1.00 58.78 190 PRO A N 1
ATOM 1277 C CA . PRO A 1 190 ? 8.582 -14.367 -12.489 1.00 58.78 190 PRO A CA 1
ATOM 1278 C C . PRO A 1 190 ? 7.556 -14.133 -13.609 1.00 58.78 190 PRO A C 1
ATOM 1280 O O . PRO A 1 190 ? 7.240 -12.995 -13.960 1.00 58.78 190 PRO A O 1
ATOM 1283 N N . THR A 1 191 ? 6.987 -15.219 -14.144 1.00 64.75 191 THR A N 1
ATOM 1284 C CA . THR A 1 191 ? 5.954 -15.161 -15.206 1.00 64.75 191 THR A CA 1
ATOM 1285 C C . THR A 1 191 ? 4.594 -14.664 -14.714 1.00 64.75 191 THR A C 1
ATOM 1287 O O . THR A 1 191 ? 3.832 -14.090 -15.489 1.00 64.75 191 THR A O 1
ATOM 1290 N N . ARG A 1 192 ? 4.307 -14.874 -13.428 1.00 79.75 192 ARG A N 1
ATOM 1291 C CA . ARG A 1 192 ? 3.125 -14.399 -12.709 1.00 79.75 192 ARG A CA 1
ATOM 1292 C C . ARG A 1 192 ? 3.591 -13.530 -11.546 1.00 79.75 192 ARG A C 1
ATOM 1294 O O . ARG A 1 192 ? 4.543 -13.904 -10.860 1.00 79.75 192 ARG A O 1
ATOM 1301 N N . SER A 1 193 ? 2.924 -12.407 -11.310 1.00 90.00 193 SER A N 1
ATOM 1302 C CA . SER A 1 193 ? 3.235 -11.555 -10.160 1.00 90.00 193 SER A CA 1
ATOM 1303 C C . SER A 1 193 ? 2.778 -12.190 -8.839 1.00 90.00 193 SER A C 1
ATOM 1305 O O . SER A 1 193 ? 1.830 -12.983 -8.792 1.00 90.00 193 SER A O 1
ATOM 1307 N N . GLY A 1 194 ? 3.424 -11.829 -7.731 1.00 92.44 194 GLY A N 1
ATOM 1308 C CA . GLY A 1 194 ? 2.920 -12.163 -6.396 1.00 92.44 194 GLY A CA 1
ATOM 1309 C C . GLY A 1 194 ? 1.535 -11.565 -6.160 1.00 92.44 194 GLY A C 1
ATOM 1310 O O . GLY A 1 194 ? 0.666 -12.203 -5.569 1.00 92.44 194 GLY A O 1
ATOM 1311 N N . PHE A 1 195 ? 1.283 -10.388 -6.719 1.00 96.12 195 PHE A N 1
ATOM 1312 C CA . PHE A 1 195 ? -0.015 -9.737 -6.678 1.00 96.12 195 PHE A CA 1
ATOM 1313 C C . PHE A 1 195 ? -1.144 -10.571 -7.307 1.00 96.12 195 PHE A C 1
ATOM 1315 O O . PHE A 1 195 ? -2.205 -10.724 -6.703 1.00 96.12 195 PHE A O 1
ATOM 1322 N N . GLU A 1 196 ? -0.914 -11.202 -8.464 1.00 95.06 196 GLU A N 1
ATOM 1323 C CA . GLU A 1 196 ? -1.870 -12.151 -9.056 1.00 95.06 196 GLU A CA 1
ATOM 1324 C C . GLU A 1 196 ? -2.144 -13.349 -8.131 1.00 95.06 196 GLU A C 1
ATOM 1326 O O . GLU A 1 196 ? -3.264 -13.866 -8.082 1.00 95.06 196 GLU A O 1
ATOM 1331 N N . GLN A 1 197 ? -1.135 -13.800 -7.380 1.00 94.62 197 GLN A N 1
ATOM 1332 C CA . GLN A 1 197 ? -1.310 -14.867 -6.398 1.00 94.62 197 GLN A CA 1
ATOM 1333 C C . GLN A 1 197 ? -2.172 -14.414 -5.207 1.00 94.62 197 GLN A C 1
ATOM 1335 O O . GLN A 1 197 ? -3.070 -15.162 -4.820 1.00 94.62 197 GLN A O 1
ATOM 1340 N N . LEU A 1 198 ? -1.982 -13.200 -4.683 1.00 96.69 198 LEU A N 1
ATOM 1341 C CA . LEU A 1 198 ? -2.833 -12.648 -3.618 1.00 96.69 198 LEU A CA 1
ATOM 1342 C C . LEU A 1 198 ? -4.295 -12.529 -4.059 1.00 96.69 198 LEU A C 1
ATOM 1344 O O . LEU A 1 198 ? -5.187 -12.987 -3.345 1.00 96.69 198 LEU A O 1
ATOM 1348 N N . ILE A 1 199 ? -4.535 -12.015 -5.271 1.00 97.19 199 ILE A N 1
ATOM 1349 C CA . ILE A 1 199 ? -5.881 -11.928 -5.859 1.00 97.19 199 ILE A CA 1
ATOM 1350 C C . ILE A 1 199 ? -6.536 -13.312 -5.920 1.00 97.19 199 ILE A C 1
ATOM 1352 O O . ILE A 1 199 ? -7.719 -13.450 -5.629 1.00 97.19 199 ILE A O 1
ATOM 1356 N N . SER A 1 200 ? -5.776 -14.363 -6.250 1.00 96.12 200 SER A N 1
ATOM 1357 C CA . SER A 1 200 ? -6.318 -15.727 -6.312 1.00 96.12 200 SER A CA 1
ATOM 1358 C C . SER A 1 200 ? -6.733 -16.304 -4.953 1.00 96.12 200 SER A C 1
ATOM 1360 O O . SER A 1 200 ? -7.510 -17.258 -4.913 1.00 96.12 200 SER A O 1
ATOM 1362 N N . TRP A 1 201 ? -6.213 -15.763 -3.848 1.00 97.38 201 TRP A N 1
ATOM 1363 C CA . TRP A 1 201 ? -6.528 -16.221 -2.494 1.00 97.38 201 TRP A CA 1
ATOM 1364 C C . TRP A 1 201 ? -7.737 -15.514 -1.875 1.00 97.38 201 TRP A C 1
ATOM 1366 O O . TRP A 1 201 ? -8.366 -16.113 -1.010 1.00 97.38 201 TRP A O 1
ATOM 1376 N N . ALA A 1 202 ? -8.061 -14.299 -2.326 1.00 97.56 202 ALA A N 1
ATOM 1377 C CA . ALA A 1 202 ? -9.240 -13.532 -1.910 1.00 97.56 202 ALA A CA 1
ATOM 1378 C C . ALA A 1 202 ? -9.821 -12.743 -3.105 1.00 97.56 202 ALA A C 1
ATOM 1380 O O . ALA A 1 202 ? -9.678 -11.514 -3.173 1.00 97.56 202 ALA A O 1
ATOM 1381 N N . PRO A 1 203 ? -10.408 -13.435 -4.102 1.00 97.31 203 PRO A N 1
ATOM 1382 C CA . PRO A 1 203 ? -10.907 -12.815 -5.334 1.00 97.31 203 PRO A CA 1
ATOM 1383 C C . PRO A 1 203 ? -12.113 -11.891 -5.118 1.00 97.31 203 PRO A C 1
ATOM 1385 O O . PRO A 1 203 ? -12.436 -11.088 -5.988 1.00 97.31 203 PRO A O 1
ATOM 1388 N N . GLU A 1 204 ? -12.791 -12.007 -3.979 1.00 96.44 204 GLU A N 1
ATOM 1389 C CA . GLU A 1 204 ? -13.905 -11.156 -3.565 1.00 96.44 204 GLU A CA 1
ATOM 1390 C C . GLU A 1 204 ? -13.483 -9.749 -3.120 1.00 96.44 204 GLU A C 1
ATOM 1392 O O . GLU A 1 204 ? -14.345 -8.881 -2.986 1.00 96.44 204 GLU A O 1
ATOM 1397 N N . ALA A 1 205 ? -12.192 -9.508 -2.880 1.00 98.44 205 ALA A N 1
ATOM 1398 C CA . ALA A 1 205 ? -11.666 -8.194 -2.529 1.00 98.44 205 ALA A CA 1
ATOM 1399 C C . ALA A 1 205 ? -11.229 -7.395 -3.767 1.00 98.44 205 ALA A C 1
ATOM 1401 O O . ALA A 1 205 ? -10.897 -7.941 -4.824 1.00 98.44 205 ALA A O 1
ATOM 1402 N N . HIS A 1 206 ? -11.203 -6.070 -3.632 1.00 98.44 206 HIS A N 1
ATOM 1403 C CA . HIS A 1 206 ? -10.841 -5.161 -4.712 1.00 98.44 206 HIS A CA 1
ATOM 1404 C C . HIS A 1 206 ? -9.384 -4.721 -4.577 1.00 98.44 206 HIS A C 1
ATOM 1406 O O . HIS A 1 206 ? -9.033 -3.840 -3.794 1.00 98.44 206 HIS A O 1
ATOM 1412 N N . TRP A 1 207 ? -8.508 -5.376 -5.328 1.00 98.50 207 TRP A N 1
ATOM 1413 C CA . TRP A 1 207 ? -7.066 -5.301 -5.133 1.00 98.50 207 TRP A CA 1
ATOM 1414 C C . TRP A 1 207 ? -6.402 -4.200 -5.960 1.00 98.50 207 TRP A C 1
ATOM 1416 O O . TRP A 1 207 ? -6.715 -3.993 -7.135 1.00 98.50 207 TRP A O 1
ATOM 1426 N N . VAL A 1 208 ? -5.405 -3.552 -5.364 1.00 98.56 208 VAL A N 1
ATOM 1427 C CA . VAL A 1 208 ? -4.489 -2.621 -6.029 1.00 98.56 208 VAL A CA 1
ATOM 1428 C C . VAL A 1 208 ? -3.094 -2.743 -5.438 1.00 98.56 208 VAL A C 1
ATOM 1430 O O . VAL A 1 208 ? -2.946 -2.815 -4.225 1.00 98.56 208 VAL A O 1
ATOM 1433 N N . LYS A 1 209 ? -2.062 -2.766 -6.279 1.00 98.56 209 LYS A N 1
ATOM 1434 C CA . LYS A 1 209 ? -0.668 -2.773 -5.828 1.00 98.56 209 LYS A CA 1
ATOM 1435 C C . LYS A 1 209 ? -0.118 -1.357 -5.749 1.00 98.56 209 LYS A C 1
ATOM 1437 O O . LYS A 1 209 ? -0.284 -0.623 -6.722 1.00 98.56 209 LYS A O 1
ATOM 1442 N N . ALA A 1 210 ? 0.525 -1.010 -4.634 1.00 98.31 210 ALA A N 1
ATOM 1443 C CA . ALA A 1 210 ? 1.253 0.247 -4.438 1.00 98.31 210 ALA A CA 1
ATOM 1444 C C . ALA A 1 210 ? 2.194 0.159 -3.219 1.00 98.31 210 ALA A C 1
ATOM 1446 O O . ALA A 1 210 ? 2.065 -0.737 -2.388 1.00 98.31 210 ALA A O 1
ATOM 1447 N N . PHE A 1 211 ? 3.110 1.118 -3.087 1.00 97.94 211 PHE A N 1
ATOM 1448 C CA . PHE A 1 211 ? 4.065 1.313 -1.985 1.00 97.94 211 PHE A CA 1
ATOM 1449 C C . PHE A 1 211 ? 5.113 0.207 -1.815 1.00 97.94 211 PHE A C 1
ATOM 1451 O O . PHE A 1 211 ? 5.834 0.175 -0.818 1.00 97.94 211 PHE A O 1
ATOM 1458 N N . ASN A 1 212 ? 5.224 -0.715 -2.773 1.00 96.25 212 ASN A N 1
ATOM 1459 C CA . ASN A 1 212 ? 6.117 -1.866 -2.657 1.00 96.25 212 ASN A CA 1
ATOM 1460 C C . ASN A 1 212 ? 7.517 -1.631 -3.257 1.00 96.25 212 ASN A C 1
ATOM 1462 O O . ASN A 1 212 ? 8.423 -2.425 -3.002 1.00 96.25 212 ASN A O 1
ATOM 1466 N N . THR A 1 213 ? 7.722 -0.580 -4.056 1.00 92.06 213 THR A N 1
ATOM 1467 C CA . THR A 1 213 ? 8.961 -0.387 -4.832 1.00 92.06 213 THR A CA 1
ATOM 1468 C C . THR A 1 213 ? 10.115 0.208 -4.037 1.00 92.06 213 THR A C 1
ATOM 1470 O O . THR A 1 213 ? 11.272 -0.089 -4.340 1.00 92.06 213 THR A O 1
ATOM 1473 N N . ILE A 1 214 ? 9.830 1.050 -3.045 1.00 91.50 214 ILE A N 1
ATOM 1474 C CA . ILE A 1 214 ? 10.804 1.947 -2.416 1.00 91.50 214 ILE A CA 1
ATOM 1475 C C . ILE A 1 214 ? 10.848 1.728 -0.898 1.00 91.50 214 ILE A C 1
ATOM 1477 O O . ILE A 1 214 ? 9.878 1.288 -0.285 1.00 91.50 214 ILE A O 1
ATOM 1481 N N . THR A 1 215 ? 12.004 1.980 -0.276 1.00 89.81 215 THR A N 1
ATOM 1482 C CA . THR A 1 215 ? 12.163 1.826 1.177 1.00 89.81 215 THR A CA 1
ATOM 1483 C C . THR A 1 215 ? 11.481 2.962 1.936 1.00 89.81 215 THR A C 1
ATOM 1485 O O . THR A 1 215 ? 11.331 4.072 1.427 1.00 89.81 215 THR A O 1
ATOM 1488 N N . THR A 1 216 ? 11.129 2.712 3.197 1.00 91.12 216 THR A N 1
ATOM 1489 C CA . THR A 1 216 ? 10.538 3.728 4.080 1.00 91.12 216 THR A CA 1
ATOM 1490 C C . THR A 1 216 ? 11.417 4.965 4.234 1.00 91.12 216 THR A C 1
ATOM 1492 O O . THR A 1 216 ? 10.883 6.065 4.242 1.00 91.12 216 THR A O 1
ATOM 1495 N N . ASP A 1 217 ? 12.747 4.815 4.276 1.00 93.56 217 ASP A N 1
ATOM 1496 C CA . ASP A 1 217 ? 13.679 5.952 4.378 1.00 93.56 217 ASP A CA 1
ATOM 1497 C C . ASP A 1 217 ? 13.579 6.903 3.181 1.00 93.56 217 ASP A C 1
ATOM 1499 O O . ASP A 1 217 ? 13.701 8.120 3.309 1.00 93.56 217 ASP A O 1
ATOM 1503 N N . VAL A 1 218 ? 13.385 6.342 1.989 1.00 93.38 218 VAL A N 1
ATOM 1504 C CA . VAL A 1 218 ? 13.235 7.132 0.772 1.00 93.38 218 VAL A CA 1
ATOM 1505 C C . VAL A 1 218 ? 11.843 7.744 0.712 1.00 93.38 218 VAL A C 1
ATOM 1507 O O . VAL A 1 218 ? 11.742 8.926 0.396 1.00 93.38 218 VAL A O 1
ATOM 1510 N N . LEU A 1 219 ? 10.792 6.979 1.035 1.00 93.81 219 LEU A N 1
ATOM 1511 C CA . LEU A 1 219 ? 9.429 7.510 1.098 1.00 93.81 219 LEU A CA 1
ATOM 1512 C C . LEU A 1 219 ? 9.363 8.704 2.057 1.00 93.81 219 LEU A C 1
ATOM 1514 O O . LEU A 1 219 ? 8.830 9.739 1.680 1.00 93.81 219 LEU A O 1
ATOM 1518 N N . ASP A 1 220 ? 9.966 8.596 3.242 1.00 94.25 220 ASP A N 1
ATOM 1519 C CA . ASP A 1 220 ? 10.017 9.676 4.230 1.00 94.25 220 ASP A CA 1
ATOM 1520 C C . ASP A 1 220 ? 10.783 10.894 3.699 1.00 94.25 220 ASP A C 1
ATOM 1522 O O . ASP A 1 220 ? 10.254 12.004 3.668 1.00 94.25 220 ASP A O 1
ATOM 1526 N N . ARG A 1 221 ? 11.990 10.679 3.155 1.00 95.88 221 ARG A N 1
ATOM 1527 C CA . ARG A 1 221 ? 12.807 11.756 2.578 1.00 95.88 221 ARG A CA 1
ATOM 1528 C C . ARG A 1 221 ? 12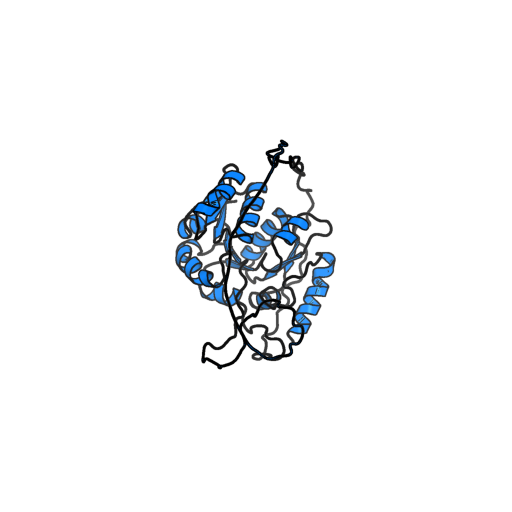.140 12.445 1.390 1.00 95.88 221 ARG A C 1
ATOM 1530 O O . ARG A 1 221 ? 12.421 13.609 1.161 1.00 95.88 221 ARG A O 1
ATOM 1537 N N . ARG A 1 222 ? 11.351 11.733 0.584 1.00 95.50 222 ARG A N 1
ATOM 1538 C CA . ARG A 1 222 ? 10.741 12.252 -0.654 1.00 95.50 222 ARG A CA 1
ATOM 1539 C C . ARG A 1 222 ? 9.303 12.736 -0.460 1.00 95.50 222 ARG A C 1
ATOM 1541 O O . ARG A 1 222 ? 8.736 13.290 -1.403 1.00 95.50 222 ARG A O 1
ATOM 1548 N N . ARG A 1 223 ? 8.708 12.528 0.717 1.00 94.81 223 ARG A N 1
ATOM 1549 C CA . ARG A 1 223 ? 7.314 12.873 1.009 1.00 94.81 223 ARG A CA 1
ATOM 1550 C C . ARG A 1 223 ? 7.067 14.365 0.772 1.00 94.81 223 ARG A C 1
ATOM 1552 O O . ARG A 1 223 ? 7.726 15.211 1.369 1.00 94.81 223 ARG A O 1
ATOM 1559 N N . GLY A 1 224 ? 6.118 14.692 -0.106 1.00 92.56 224 GLY A N 1
ATOM 1560 C CA . GLY A 1 224 ? 5.734 16.078 -0.401 1.00 92.56 224 GLY A CA 1
ATOM 1561 C C . GLY A 1 224 ? 6.774 16.908 -1.168 1.00 92.56 224 GLY A C 1
ATOM 1562 O O . GLY A 1 224 ? 6.649 18.131 -1.207 1.00 92.56 224 GLY A O 1
ATOM 1563 N N . HIS A 1 225 ? 7.795 16.280 -1.763 1.00 92.19 225 HIS A N 1
ATOM 1564 C CA . HIS A 1 225 ? 8.778 16.965 -2.611 1.00 92.19 225 HIS A CA 1
ATOM 1565 C C . HIS A 1 225 ? 8.171 17.516 -3.913 1.00 92.19 225 HIS A C 1
ATOM 1567 O O . HIS A 1 225 ? 7.150 17.029 -4.392 1.00 92.19 225 HIS A O 1
ATOM 1573 N N . ASP A 1 226 ? 8.856 18.489 -4.521 1.00 89.75 226 ASP A N 1
ATOM 1574 C CA . ASP A 1 226 ? 8.590 18.973 -5.879 1.00 89.75 226 ASP A CA 1
ATOM 1575 C C . ASP A 1 226 ? 9.849 18.784 -6.753 1.00 89.75 226 ASP A C 1
ATOM 1577 O O . ASP A 1 226 ? 10.897 19.349 -6.419 1.00 89.75 226 ASP A O 1
ATOM 1581 N N . PRO A 1 227 ? 9.797 17.979 -7.830 1.00 90.75 227 PRO A N 1
ATOM 1582 C CA . PRO A 1 227 ? 8.670 17.144 -8.248 1.00 90.75 227 PRO A CA 1
ATOM 1583 C C . PRO A 1 227 ? 8.389 15.988 -7.273 1.00 90.75 227 PRO A C 1
ATOM 1585 O O . PRO A 1 227 ? 9.273 15.474 -6.573 1.00 90.75 227 PRO A O 1
ATOM 1588 N N . LEU A 1 228 ? 7.127 15.555 -7.257 1.00 92.75 228 LEU A N 1
ATOM 1589 C CA . LEU A 1 228 ? 6.684 14.424 -6.444 1.00 92.75 228 LEU A CA 1
ATOM 1590 C C . LEU A 1 228 ? 7.318 13.121 -6.931 1.00 92.75 228 LEU A C 1
ATOM 1592 O O . LEU A 1 228 ? 7.458 12.894 -8.135 1.00 92.75 228 LEU A O 1
ATOM 1596 N N . LEU A 1 229 ? 7.631 12.243 -5.979 1.00 96.06 229 LEU A N 1
ATOM 1597 C CA . LEU A 1 229 ? 7.996 10.860 -6.270 1.00 96.06 229 LEU A CA 1
ATOM 1598 C C . LEU A 1 229 ? 6.775 10.120 -6.844 1.00 96.06 229 LEU A C 1
ATOM 1600 O O . LEU A 1 229 ? 5.670 10.209 -6.295 1.00 96.06 229 LEU A O 1
ATOM 1604 N N . ALA A 1 230 ? 6.984 9.403 -7.946 1.00 95.88 230 ALA A N 1
ATOM 1605 C CA . ALA A 1 230 ? 5.991 8.536 -8.556 1.00 95.88 230 ALA A CA 1
ATOM 1606 C C . ALA A 1 230 ? 5.790 7.271 -7.711 1.00 95.88 230 ALA A C 1
ATOM 1608 O O . ALA A 1 230 ? 6.737 6.538 -7.429 1.00 95.88 230 ALA A O 1
ATOM 1609 N N . GLU A 1 231 ? 4.541 7.003 -7.350 1.00 97.31 231 GLU A N 1
ATOM 1610 C CA . GLU A 1 231 ? 4.115 5.761 -6.718 1.00 97.31 231 GLU A CA 1
ATOM 1611 C C . GLU A 1 231 ? 3.411 4.892 -7.760 1.00 97.31 231 GLU A C 1
ATOM 1613 O O . GLU A 1 231 ? 2.401 5.296 -8.349 1.00 97.31 231 GLU A O 1
ATOM 1618 N N . TRP A 1 232 ? 3.958 3.706 -8.013 1.00 96.75 232 TRP A N 1
ATOM 1619 C CA . TRP A 1 232 ? 3.486 2.833 -9.081 1.00 96.75 232 TRP A CA 1
ATOM 1620 C C . TRP A 1 232 ? 2.215 2.106 -8.664 1.00 96.75 232 TRP A C 1
ATOM 1622 O O . TRP A 1 232 ? 2.168 1.455 -7.624 1.00 96.75 232 TRP A O 1
ATOM 1632 N N . VAL A 1 233 ? 1.195 2.162 -9.517 1.00 96.75 233 VAL A N 1
ATOM 1633 C CA . VAL A 1 233 ? -0.116 1.573 -9.245 1.00 96.75 233 VAL A CA 1
ATOM 1634 C C . VAL A 1 233 ? -0.450 0.501 -10.279 1.00 96.75 233 VAL A C 1
ATOM 1636 O O . VAL A 1 233 ? -0.496 0.788 -11.478 1.00 96.75 233 VAL A O 1
ATOM 1639 N N . CYS A 1 234 ? -0.724 -0.725 -9.821 1.00 96.38 234 CYS A N 1
ATOM 1640 C CA . CYS A 1 234 ? -1.166 -1.833 -10.681 1.00 96.38 234 CYS A CA 1
ATOM 1641 C C . CYS A 1 234 ? -2.559 -2.321 -10.263 1.00 96.38 234 CYS A C 1
ATOM 1643 O O . CYS A 1 234 ? -2.723 -2.819 -9.148 1.00 96.38 234 CYS A O 1
ATOM 1645 N N . THR A 1 235 ? -3.565 -2.172 -11.128 1.00 95.94 235 THR A N 1
ATOM 1646 C CA . THR A 1 235 ? -4.925 -2.708 -10.921 1.00 95.94 235 THR A CA 1
ATOM 1647 C C . THR A 1 235 ? -5.801 -2.524 -12.159 1.00 95.94 235 THR A C 1
ATOM 1649 O O . THR A 1 235 ? -5.735 -1.487 -12.818 1.00 95.94 235 THR A O 1
ATOM 1652 N N . ASP A 1 236 ? -6.695 -3.483 -12.407 1.00 91.50 236 ASP A N 1
ATOM 1653 C CA . ASP A 1 236 ? -7.795 -3.353 -13.374 1.00 91.50 236 ASP A CA 1
ATOM 1654 C C . ASP A 1 236 ? -9.098 -2.832 -12.733 1.00 91.50 236 ASP A C 1
ATOM 1656 O O . ASP A 1 236 ? -10.065 -2.517 -13.432 1.00 91.50 236 ASP A O 1
ATOM 1660 N N . GLN A 1 237 ? -9.149 -2.727 -11.400 1.00 93.62 237 GLN A N 1
ATOM 1661 C CA . GLN A 1 237 ? -10.364 -2.418 -10.646 1.00 93.62 237 GLN A CA 1
ATOM 1662 C C . GLN A 1 237 ? -10.497 -0.906 -10.420 1.00 93.62 237 GLN A C 1
ATOM 1664 O O . GLN A 1 237 ? -9.645 -0.262 -9.805 1.00 93.62 237 GLN A O 1
ATOM 1669 N N . ARG A 1 238 ? -11.572 -0.314 -10.957 1.00 90.88 238 ARG A N 1
ATOM 1670 C CA . ARG A 1 238 ? -11.770 1.148 -11.011 1.00 90.88 238 ARG A CA 1
ATOM 1671 C C . ARG A 1 238 ? -11.819 1.798 -9.630 1.00 90.88 238 ARG A C 1
ATOM 1673 O O . ARG A 1 238 ? -11.251 2.868 -9.450 1.00 90.88 238 ARG A O 1
ATOM 1680 N N . ASP A 1 239 ? -12.519 1.188 -8.692 1.00 93.44 239 ASP A N 1
ATOM 1681 C CA . ASP A 1 239 ? -12.704 1.704 -7.340 1.00 93.44 239 ASP A CA 1
ATOM 1682 C C . ASP A 1 239 ? -11.456 1.519 -6.468 1.00 93.44 239 ASP A C 1
ATOM 1684 O O . ASP A 1 239 ? -11.069 2.452 -5.765 1.00 93.44 239 ASP A O 1
ATOM 1688 N N . ALA A 1 240 ? -10.756 0.385 -6.590 1.00 96.06 240 ALA A N 1
ATOM 1689 C CA . ALA A 1 240 ? -9.448 0.189 -5.964 1.00 96.06 240 ALA A CA 1
ATOM 1690 C C . ALA A 1 240 ? -8.441 1.247 -6.439 1.00 96.06 240 ALA A C 1
ATOM 1692 O O . ALA A 1 240 ? -7.716 1.836 -5.637 1.00 96.06 240 ALA A O 1
ATOM 1693 N N . ARG A 1 241 ? -8.462 1.557 -7.740 1.00 92.81 241 ARG A N 1
ATOM 1694 C CA . ARG A 1 241 ? -7.661 2.626 -8.339 1.00 92.81 241 ARG A CA 1
ATOM 1695 C C . ARG A 1 241 ? -7.980 3.997 -7.746 1.00 92.81 241 ARG A C 1
ATOM 1697 O O . ARG A 1 241 ? -7.067 4.715 -7.356 1.00 92.81 241 ARG A O 1
ATOM 1704 N N . GLU A 1 242 ? -9.258 4.366 -7.678 1.00 92.31 242 GLU A N 1
ATOM 1705 C CA . GLU A 1 242 ? -9.693 5.661 -7.135 1.00 92.31 242 GLU A CA 1
ATOM 1706 C C . GLU A 1 242 ? -9.299 5.823 -5.660 1.00 92.31 242 GLU A C 1
ATOM 1708 O O . GLU A 1 242 ? -8.767 6.866 -5.274 1.00 92.31 242 GLU A O 1
ATOM 1713 N N . ALA A 1 243 ? -9.495 4.779 -4.851 1.00 95.00 243 ALA A N 1
ATOM 1714 C CA . ALA A 1 243 ? -9.115 4.776 -3.443 1.00 95.00 243 ALA A CA 1
ATOM 1715 C C . ALA A 1 243 ? -7.592 4.871 -3.244 1.00 95.00 243 ALA A C 1
ATOM 1717 O O . ALA A 1 243 ? -7.136 5.698 -2.453 1.00 95.00 243 ALA A O 1
ATOM 1718 N N . ALA A 1 244 ? -6.798 4.091 -3.990 1.00 95.81 244 AL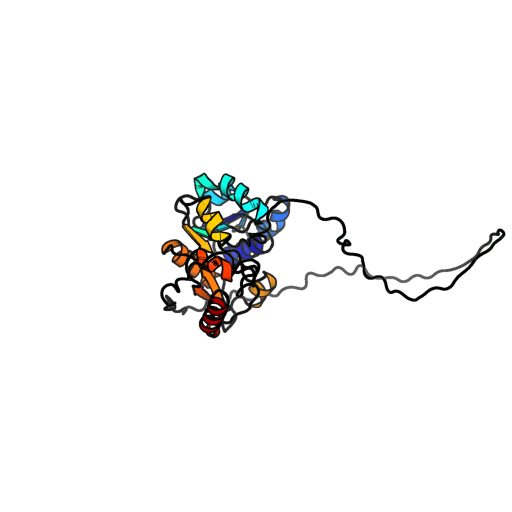A A N 1
ATOM 1719 C CA . ALA A 1 244 ? -5.339 4.164 -3.918 1.00 95.81 244 ALA A CA 1
ATOM 1720 C C . ALA A 1 244 ? -4.810 5.532 -4.357 1.00 95.81 244 ALA A C 1
ATOM 1722 O O . ALA A 1 244 ? -3.992 6.111 -3.650 1.00 95.81 244 ALA A O 1
ATOM 1723 N N . CYS A 1 245 ? -5.299 6.091 -5.471 1.00 94.44 245 CYS A N 1
ATOM 1724 C CA . CYS A 1 245 ? -4.874 7.414 -5.935 1.00 94.44 245 CYS A CA 1
ATOM 1725 C C . CYS A 1 245 ? -5.098 8.491 -4.882 1.00 94.44 245 CYS A C 1
ATOM 1727 O O . CYS A 1 245 ? -4.205 9.302 -4.643 1.00 94.44 245 CYS A O 1
ATOM 1729 N N . ARG A 1 246 ? -6.271 8.478 -4.244 1.00 94.94 246 ARG A N 1
ATOM 1730 C CA . ARG A 1 246 ? -6.590 9.423 -3.180 1.00 94.94 246 ARG A CA 1
ATOM 1731 C C . ARG A 1 246 ? -5.594 9.313 -2.027 1.00 94.94 246 ARG A C 1
ATOM 1733 O O . ARG A 1 246 ? -5.037 10.327 -1.626 1.00 94.94 246 ARG A O 1
ATOM 1740 N N . ILE A 1 247 ? -5.351 8.100 -1.534 1.00 96.81 247 ILE A N 1
ATOM 1741 C CA . ILE A 1 247 ? -4.441 7.880 -0.406 1.00 96.81 247 ILE A CA 1
ATOM 1742 C C . ILE A 1 247 ? -3.003 8.257 -0.786 1.00 96.81 247 ILE A C 1
ATOM 1744 O O . ILE A 1 247 ? -2.350 8.979 -0.049 1.00 96.81 247 ILE A O 1
ATOM 1748 N N . ILE A 1 248 ? -2.515 7.856 -1.962 1.00 97.31 248 ILE A N 1
ATOM 1749 C CA . ILE A 1 248 ? -1.174 8.217 -2.456 1.00 97.31 248 ILE A CA 1
ATOM 1750 C C . ILE A 1 248 ? -0.980 9.742 -2.481 1.00 97.31 248 ILE A C 1
ATOM 1752 O O . ILE A 1 248 ? 0.047 10.241 -2.021 1.00 97.31 248 ILE A O 1
ATOM 1756 N N . GLN A 1 249 ? -1.982 10.485 -2.958 1.00 95.12 249 GLN A N 1
ATOM 1757 C CA . GLN A 1 249 ? -1.957 11.950 -2.977 1.00 95.12 249 GLN A CA 1
ATOM 1758 C C . GLN A 1 249 ? -2.011 12.553 -1.566 1.00 95.12 249 GLN A C 1
ATOM 1760 O O . GLN A 1 249 ? -1.221 13.443 -1.260 1.00 95.12 249 GLN A O 1
ATOM 1765 N N . GLU A 1 250 ? -2.897 12.056 -0.693 1.00 95.00 250 GLU A N 1
ATOM 1766 C CA . GLU A 1 250 ? -3.001 12.479 0.717 1.00 95.00 250 GLU A CA 1
ATOM 1767 C C . GLU A 1 250 ? -1.696 12.222 1.493 1.00 95.00 250 GLU A C 1
ATOM 1769 O O . GLU A 1 250 ? -1.368 12.965 2.419 1.00 95.00 250 GLU A O 1
ATOM 1774 N N . LEU A 1 251 ? -0.930 11.201 1.101 1.00 96.06 251 LEU A N 1
ATOM 1775 C CA . LEU A 1 251 ? 0.368 10.874 1.686 1.00 96.06 251 LEU A CA 1
ATOM 1776 C C . LEU A 1 251 ? 1.535 11.674 1.087 1.00 96.06 251 LEU A C 1
ATOM 1778 O O . LEU A 1 251 ? 2.628 11.619 1.643 1.00 96.06 251 LEU A O 1
ATOM 1782 N N . GLY A 1 252 ? 1.310 12.471 0.036 1.00 95.56 252 GLY A N 1
ATOM 1783 C CA . GLY A 1 252 ? 2.315 13.366 -0.544 1.00 95.56 252 GLY A CA 1
ATOM 1784 C C . GLY A 1 252 ? 3.141 12.751 -1.675 1.00 95.56 252 GLY A C 1
ATOM 1785 O O . GLY A 1 252 ? 4.313 13.101 -1.821 1.00 95.56 252 GLY A O 1
ATOM 1786 N N . PHE A 1 253 ? 2.547 11.853 -2.464 1.00 96.38 253 PHE A N 1
ATOM 1787 C CA . PHE A 1 253 ? 3.162 11.207 -3.628 1.00 96.38 253 PHE A CA 1
ATOM 1788 C C . PHE A 1 253 ? 2.274 11.341 -4.876 1.00 96.38 253 PHE A C 1
ATOM 1790 O O . PHE A 1 253 ? 1.106 11.730 -4.794 1.00 96.38 253 PHE A O 1
ATOM 1797 N N . ALA A 1 254 ? 2.813 11.014 -6.053 1.00 95.50 254 ALA A N 1
ATOM 1798 C CA . ALA A 1 254 ? 2.067 11.055 -7.309 1.00 95.50 254 ALA A CA 1
ATOM 1799 C C . ALA A 1 254 ? 1.711 9.638 -7.794 1.00 95.50 254 ALA A C 1
ATOM 1801 O O . ALA A 1 254 ? 2.617 8.887 -8.148 1.00 95.50 254 ALA A O 1
ATOM 1802 N N . PRO A 1 255 ? 0.423 9.250 -7.867 1.00 95.50 255 PRO A N 1
ATOM 1803 C CA . PRO A 1 255 ? 0.056 7.935 -8.384 1.00 95.50 255 PRO A CA 1
ATOM 1804 C C . PRO A 1 255 ? 0.340 7.843 -9.889 1.00 95.50 255 PRO A C 1
ATOM 1806 O O . PRO A 1 255 ? -0.086 8.710 -10.655 1.00 95.50 255 PRO A O 1
ATOM 1809 N N . PHE A 1 256 ? 1.003 6.769 -10.316 1.00 94.62 256 PHE A N 1
ATOM 1810 C CA . PHE A 1 256 ? 1.330 6.510 -11.717 1.00 94.62 256 PHE A CA 1
ATOM 1811 C C . PHE A 1 256 ? 0.986 5.065 -12.106 1.00 94.62 256 PHE A C 1
ATOM 1813 O O . PHE A 1 256 ? 1.520 4.115 -11.539 1.00 94.62 256 PHE A O 1
ATOM 1820 N N . PHE A 1 257 ? 0.081 4.868 -13.072 1.00 91.81 257 PHE A N 1
ATOM 1821 C CA . PHE A 1 257 ? -0.390 3.523 -13.427 1.00 91.81 257 PHE A CA 1
ATOM 1822 C C . PHE A 1 257 ? 0.629 2.766 -14.276 1.00 91.81 257 PHE A C 1
ATOM 1824 O O . PHE A 1 257 ? 0.993 3.211 -15.363 1.00 91.81 257 PHE A O 1
ATOM 1831 N N . ALA A 1 258 ? 1.022 1.585 -13.800 1.00 90.00 258 ALA A N 1
ATOM 1832 C CA . ALA A 1 258 ? 1.925 0.680 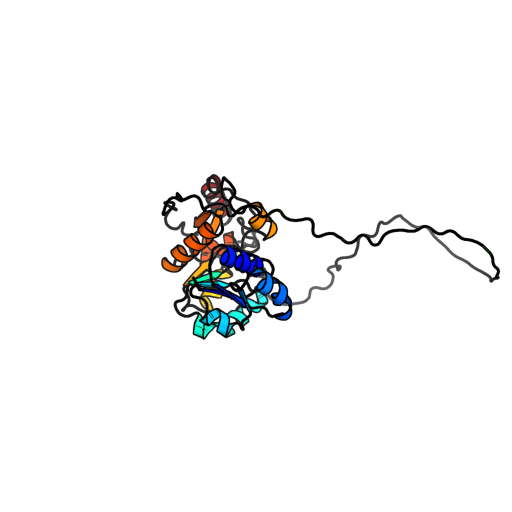-14.505 1.00 90.00 258 ALA A CA 1
ATOM 1833 C C . ALA A 1 258 ? 1.190 -0.421 -15.296 1.00 90.00 258 ALA A C 1
ATOM 1835 O O . ALA A 1 258 ? 1.800 -1.058 -16.150 1.00 90.00 258 ALA A O 1
ATOM 1836 N N . GLY A 1 259 ? -0.113 -0.630 -15.057 1.00 88.69 259 GLY A N 1
ATOM 1837 C CA . GLY A 1 259 ? -0.943 -1.596 -15.787 1.00 88.69 259 GLY A CA 1
ATOM 1838 C C . GLY A 1 259 ? -1.873 -2.412 -14.884 1.00 88.69 259 GLY A C 1
ATOM 1839 O O . GLY A 1 259 ? -2.218 -1.977 -13.783 1.00 88.69 259 GLY A O 1
ATOM 1840 N N . GLY A 1 260 ? -2.291 -3.582 -15.374 1.00 90.81 260 GLY A N 1
ATOM 1841 C CA . GLY A 1 260 ? -3.108 -4.548 -14.635 1.00 90.81 260 GLY A CA 1
ATOM 1842 C C . GLY A 1 260 ? -2.300 -5.383 -13.631 1.00 90.81 260 GLY A C 1
ATOM 1843 O O . GLY A 1 260 ? -1.120 -5.103 -13.393 1.00 90.81 260 GLY A O 1
ATOM 1844 N N . PRO A 1 261 ? -2.902 -6.414 -13.011 1.00 93.12 261 PRO A N 1
ATOM 1845 C CA . PRO A 1 261 ? -2.234 -7.260 -12.023 1.00 93.12 261 PRO A CA 1
ATOM 1846 C C . PRO A 1 261 ? -0.925 -7.905 -12.491 1.00 93.12 261 PRO A C 1
ATOM 1848 O O . PRO A 1 261 ? -0.002 -8.087 -11.698 1.00 93.12 261 PRO A O 1
ATOM 1851 N N . GLU A 1 262 ? -0.800 -8.208 -13.778 1.00 87.38 262 GLU A N 1
ATOM 1852 C CA . GLU A 1 262 ? 0.417 -8.753 -14.369 1.00 87.38 262 GLU A CA 1
ATOM 1853 C C . GLU A 1 262 ? 1.584 -7.750 -14.333 1.00 87.38 262 GLU A C 1
ATOM 1855 O O . GLU A 1 262 ? 2.747 -8.154 -14.237 1.00 87.38 262 GLU A O 1
ATOM 1860 N N . ALA A 1 263 ? 1.300 -6.442 -14.390 1.00 90.56 263 ALA A N 1
ATOM 1861 C CA . ALA A 1 263 ? 2.308 -5.381 -14.384 1.00 90.56 263 ALA A CA 1
ATOM 1862 C C . ALA A 1 263 ? 3.035 -5.268 -13.040 1.00 90.56 263 ALA A C 1
ATOM 1864 O O . ALA A 1 263 ? 4.153 -4.761 -12.991 1.00 90.56 263 ALA A O 1
ATOM 1865 N N . ALA A 1 264 ? 2.456 -5.814 -11.968 1.00 93.62 264 ALA A N 1
ATOM 1866 C CA . ALA A 1 264 ? 3.074 -5.867 -10.648 1.00 93.62 264 ALA A CA 1
ATOM 1867 C C . ALA A 1 264 ? 4.467 -6.514 -10.647 1.00 93.62 264 ALA A C 1
ATOM 1869 O O . ALA A 1 264 ? 5.321 -6.117 -9.861 1.00 93.62 264 ALA A O 1
ATOM 1870 N N . ARG A 1 265 ? 4.765 -7.440 -11.571 1.00 90.50 265 ARG A N 1
ATOM 1871 C CA . ARG A 1 265 ? 6.118 -8.018 -11.694 1.00 90.50 265 ARG A CA 1
ATOM 1872 C C . ARG A 1 265 ? 7.201 -6.974 -11.994 1.00 90.50 265 ARG A C 1
ATOM 1874 O O . ARG A 1 265 ? 8.374 -7.224 -11.745 1.00 90.50 265 ARG A O 1
ATOM 1881 N N . LEU A 1 266 ? 6.814 -5.816 -12.540 1.00 90.94 266 LEU A N 1
ATOM 1882 C CA . LEU A 1 266 ? 7.721 -4.697 -12.777 1.00 90.94 266 LEU A CA 1
ATOM 1883 C C . LEU A 1 266 ? 8.140 -4.024 -11.467 1.00 90.94 266 LEU A C 1
ATOM 1885 O O . LEU A 1 266 ? 9.255 -3.521 -11.382 1.00 90.94 266 LEU A O 1
ATOM 1889 N N . THR A 1 267 ? 7.261 -4.020 -10.462 1.00 93.38 267 THR A N 1
ATOM 1890 C CA . THR A 1 267 ? 7.435 -3.304 -9.191 1.00 93.38 267 THR A CA 1
ATOM 1891 C C . THR A 1 267 ? 7.897 -4.215 -8.049 1.00 93.38 267 THR A C 1
ATOM 1893 O O . THR A 1 267 ? 8.463 -3.740 -7.067 1.00 93.38 267 THR A O 1
ATOM 1896 N N . GLU A 1 268 ? 7.642 -5.519 -8.154 1.00 92.69 268 GLU A N 1
ATOM 1897 C CA . GLU A 1 268 ? 7.988 -6.547 -7.168 1.00 92.69 268 GLU A CA 1
ATOM 1898 C C . GLU A 1 268 ? 9.489 -6.891 -7.128 1.00 92.69 268 GLU A C 1
ATOM 1900 O O . GLU A 1 268 ? 10.304 -6.356 -7.878 1.00 92.69 268 GLU A O 1
ATOM 1905 N N . THR A 1 269 ? 9.877 -7.805 -6.230 1.00 89.38 269 THR A N 1
ATOM 1906 C CA . THR A 1 269 ? 11.264 -8.268 -6.065 1.00 89.38 269 THR A CA 1
ATOM 1907 C C . THR A 1 269 ? 11.913 -8.691 -7.378 1.00 89.38 269 THR A C 1
ATOM 1909 O O . THR A 1 269 ? 11.546 -9.707 -7.962 1.00 89.38 269 THR A O 1
ATOM 1912 N N . GLY A 1 270 ? 12.949 -7.952 -7.784 1.00 84.69 270 GLY A N 1
ATOM 1913 C CA . GLY A 1 270 ? 13.701 -8.214 -9.016 1.00 84.69 270 GLY A CA 1
ATOM 1914 C C . GLY A 1 270 ? 13.103 -7.583 -10.276 1.00 84.69 270 GLY A C 1
ATOM 1915 O O . GLY A 1 270 ? 13.698 -7.719 -11.342 1.00 84.69 270 GLY A O 1
ATOM 1916 N N . GLY A 1 271 ? 11.973 -6.884 -10.165 1.00 89.31 271 GLY A N 1
ATOM 1917 C CA . GLY A 1 271 ? 11.394 -6.110 -11.254 1.00 89.31 271 GLY A CA 1
ATOM 1918 C C . GLY A 1 271 ? 12.196 -4.835 -11.565 1.00 89.31 271 GLY A C 1
ATOM 1919 O O . GLY A 1 271 ? 12.819 -4.264 -10.664 1.00 89.31 271 GLY A O 1
ATOM 1920 N N . PRO A 1 272 ? 12.180 -4.356 -12.823 1.00 90.88 272 PRO A N 1
ATOM 1921 C CA . PRO A 1 272 ? 12.946 -3.189 -13.270 1.00 90.88 272 PRO A CA 1
ATOM 1922 C C . PRO A 1 272 ? 12.568 -1.863 -12.597 1.00 90.88 272 PRO A C 1
ATOM 1924 O O . PRO A 1 272 ? 13.379 -0.946 -12.615 1.00 90.88 272 PRO A O 1
ATOM 1927 N N . LEU A 1 273 ? 11.376 -1.736 -12.006 1.00 92.75 273 LEU A N 1
ATOM 1928 C CA . LEU A 1 273 ? 10.943 -0.527 -11.289 1.00 92.75 273 LEU A CA 1
ATOM 1929 C C . LEU A 1 273 ? 11.247 -0.590 -9.786 1.00 92.75 273 LEU A C 1
ATOM 1931 O O . LEU A 1 273 ? 11.074 0.401 -9.072 1.00 92.75 273 LEU A O 1
ATOM 1935 N N . GLN A 1 274 ? 11.687 -1.744 -9.276 1.00 91.12 274 GLN A N 1
ATOM 1936 C CA . GLN A 1 274 ? 11.991 -1.889 -7.861 1.00 91.12 274 GLN A CA 1
ATOM 1937 C C . GLN A 1 274 ? 13.240 -1.076 -7.492 1.00 91.12 274 GLN A C 1
ATOM 1939 O O . GLN A 1 274 ? 14.279 -1.168 -8.141 1.00 91.12 274 GLN A O 1
ATOM 1944 N N . ARG A 1 275 ? 13.162 -0.331 -6.383 1.00 91.44 275 ARG A N 1
ATOM 1945 C CA . ARG A 1 275 ? 14.222 0.538 -5.842 1.00 91.44 275 ARG A CA 1
ATOM 1946 C C . ARG A 1 275 ? 14.625 1.713 -6.741 1.00 91.44 275 ARG A C 1
ATOM 1948 O O . ARG A 1 275 ? 15.680 2.299 -6.508 1.00 91.44 275 ARG A O 1
ATOM 1955 N N . LEU A 1 276 ? 13.803 2.079 -7.726 1.00 93.69 276 LEU A N 1
ATOM 1956 C CA . LEU A 1 276 ? 14.010 3.285 -8.526 1.00 93.69 276 LEU A CA 1
ATOM 1957 C C . LEU A 1 276 ? 13.239 4.478 -7.951 1.00 93.69 276 LEU A C 1
ATOM 1959 O O . LEU A 1 276 ? 12.010 4.477 -7.907 1.00 93.69 276 LEU A O 1
ATOM 1963 N N . GLU A 1 277 ? 13.971 5.513 -7.541 1.00 96.06 277 GLU A N 1
ATOM 1964 C CA . GLU A 1 277 ? 13.400 6.827 -7.239 1.00 96.06 277 GLU A CA 1
ATOM 1965 C C . GLU A 1 277 ? 13.112 7.553 -8.550 1.00 96.06 277 GLU A C 1
ATOM 1967 O O . GLU A 1 277 ? 14.041 7.898 -9.277 1.00 96.06 277 GLU A O 1
ATOM 1972 N N . VAL A 1 278 ? 11.835 7.763 -8.859 1.00 94.56 278 VAL A N 1
ATOM 1973 C CA . VAL A 1 278 ? 11.411 8.345 -10.134 1.00 94.56 278 VAL A CA 1
ATOM 1974 C C . VAL A 1 278 ? 10.527 9.547 -9.868 1.00 94.56 278 VAL A C 1
ATOM 1976 O O . VAL A 1 278 ? 9.503 9.437 -9.196 1.00 94.56 278 VAL A O 1
ATOM 1979 N N . ASP A 1 279 ? 10.918 10.697 -10.399 1.00 94.31 279 ASP A N 1
ATOM 1980 C CA . ASP A 1 279 ? 10.082 11.888 -10.368 1.00 94.31 279 ASP A CA 1
ATOM 1981 C C . ASP A 1 279 ? 8.887 11.685 -11.310 1.00 94.31 279 ASP A C 1
ATOM 1983 O O . ASP A 1 279 ? 9.013 11.102 -12.388 1.00 94.31 279 ASP A O 1
ATOM 1987 N N . VAL A 1 280 ? 7.708 12.185 -10.934 1.00 89.44 280 VAL A N 1
ATOM 1988 C CA . VAL A 1 280 ? 6.469 11.985 -11.710 1.00 89.44 280 VAL A CA 1
ATOM 1989 C C . VAL A 1 280 ? 6.582 12.416 -13.178 1.00 89.44 280 VAL A C 1
ATOM 1991 O O . VAL A 1 280 ? 5.949 11.820 -14.047 1.00 89.44 280 VAL A O 1
ATOM 1994 N N . GLN A 1 281 ? 7.406 13.423 -13.467 1.00 88.81 281 GLN A N 1
ATOM 1995 C CA . GLN A 1 281 ? 7.644 13.917 -14.824 1.00 88.81 281 GLN A CA 1
ATOM 1996 C C . GLN A 1 281 ? 8.353 12.890 -15.724 1.00 88.81 281 GLN A C 1
ATOM 1998 O O . GLN A 1 281 ? 8.087 12.859 -16.923 1.00 88.81 281 GLN A O 1
ATOM 2003 N N . ASP A 1 282 ? 9.181 12.020 -15.139 1.00 92.00 282 ASP A N 1
ATOM 2004 C CA . ASP A 1 282 ? 10.001 11.032 -15.850 1.00 92.00 282 ASP A CA 1
ATOM 2005 C C . ASP A 1 282 ? 9.354 9.635 -15.850 1.00 92.00 282 ASP A C 1
ATOM 2007 O O . ASP A 1 282 ? 9.760 8.738 -16.591 1.00 92.00 282 ASP A O 1
ATOM 2011 N N . ALA A 1 283 ? 8.303 9.434 -15.047 1.00 89.56 283 ALA A N 1
ATOM 2012 C CA . ALA A 1 283 ? 7.677 8.131 -14.823 1.00 89.56 283 ALA A CA 1
ATOM 2013 C C . ALA A 1 283 ? 7.168 7.453 -16.104 1.00 89.56 283 ALA A C 1
ATOM 2015 O O . ALA A 1 283 ? 7.232 6.231 -16.231 1.00 89.56 283 ALA A O 1
ATOM 2016 N N . LYS A 1 284 ? 6.710 8.225 -17.094 1.00 88.62 284 LYS A N 1
ATOM 2017 C CA . LYS A 1 284 ? 6.272 7.665 -18.379 1.00 88.62 284 LYS A CA 1
ATOM 2018 C C . LYS A 1 284 ? 7.420 6.999 -19.136 1.00 88.62 284 LYS A C 1
ATOM 2020 O O . LYS A 1 284 ? 7.237 5.905 -19.669 1.00 88.62 284 LYS A O 1
ATOM 2025 N N . ASP A 1 285 ? 8.567 7.663 -19.190 1.00 87.88 285 ASP A N 1
ATOM 2026 C CA . ASP A 1 285 ? 9.717 7.195 -19.958 1.00 87.88 285 ASP A CA 1
ATOM 2027 C C . ASP A 1 285 ? 10.363 6.001 -19.247 1.00 87.88 285 ASP A C 1
ATOM 2029 O O . ASP A 1 285 ? 10.599 4.969 -19.875 1.00 87.88 285 ASP A O 1
ATOM 2033 N N . VAL A 1 286 ? 10.487 6.066 -17.916 1.00 92.94 286 VAL A N 1
ATOM 2034 C CA . VAL A 1 286 ? 10.965 4.937 -17.102 1.00 92.94 286 VAL A CA 1
ATOM 2035 C C . VAL A 1 286 ? 10.052 3.712 -17.233 1.00 92.94 286 VAL A C 1
ATOM 2037 O O . VAL A 1 286 ? 10.541 2.587 -17.346 1.00 92.94 286 VAL A O 1
ATOM 2040 N N . LEU A 1 287 ? 8.726 3.894 -17.271 1.00 89.12 287 LEU A N 1
ATOM 2041 C CA . LEU A 1 287 ? 7.803 2.779 -17.496 1.00 89.12 287 LEU A CA 1
ATOM 2042 C C . LEU A 1 287 ? 7.980 2.168 -18.891 1.00 89.12 287 LEU A C 1
ATOM 2044 O O . LEU A 1 287 ? 7.958 0.945 -19.030 1.00 89.12 287 LEU A O 1
ATOM 2048 N N . ALA A 1 288 ? 8.159 2.995 -19.922 1.00 86.38 288 ALA A N 1
ATOM 2049 C CA . ALA A 1 288 ? 8.388 2.514 -21.281 1.00 86.38 288 ALA A CA 1
ATOM 2050 C C . ALA A 1 288 ? 9.685 1.693 -21.383 1.00 86.38 288 ALA A C 1
ATOM 2052 O O . ALA A 1 288 ? 9.686 0.624 -21.999 1.00 86.38 288 ALA A O 1
ATOM 2053 N N . GLU A 1 289 ? 10.760 2.145 -20.734 1.00 88.81 289 GLU A N 1
ATOM 2054 C CA . GLU A 1 289 ? 12.022 1.405 -20.641 1.00 88.81 289 GLU A CA 1
ATOM 2055 C C . GLU A 1 289 ? 11.848 0.079 -19.893 1.00 88.81 289 GLU A C 1
ATOM 2057 O O . GLU A 1 289 ? 12.262 -0.967 -20.390 1.00 88.81 289 GLU A O 1
ATOM 2062 N N . ALA A 1 290 ? 11.171 0.092 -18.742 1.00 88.69 290 ALA A N 1
ATOM 2063 C CA . ALA A 1 290 ? 10.899 -1.111 -17.960 1.00 88.69 290 ALA A CA 1
ATOM 2064 C C . ALA A 1 290 ? 10.108 -2.156 -18.760 1.00 88.69 290 ALA A C 1
ATOM 2066 O O . ALA A 1 290 ? 10.448 -3.340 -18.745 1.00 88.69 290 ALA A O 1
ATOM 2067 N N . LEU A 1 291 ? 9.090 -1.728 -19.509 1.00 84.06 291 LEU A N 1
ATOM 2068 C CA . LEU A 1 291 ? 8.320 -2.611 -20.383 1.00 84.06 291 LEU A CA 1
ATOM 2069 C C . LEU A 1 291 ? 9.186 -3.212 -21.493 1.00 84.06 291 LEU A C 1
ATOM 2071 O O . LEU A 1 291 ? 9.045 -4.394 -21.786 1.00 84.06 291 LEU A O 1
ATOM 2075 N N . ALA A 1 292 ? 10.120 -2.451 -22.066 1.00 81.62 292 ALA A N 1
ATOM 2076 C CA . ALA A 1 292 ? 11.033 -2.962 -23.087 1.00 81.62 292 ALA A CA 1
ATOM 2077 C C . ALA A 1 292 ? 11.945 -4.095 -22.580 1.00 81.62 292 ALA A C 1
ATOM 2079 O O . ALA A 1 292 ? 12.385 -4.915 -23.379 1.00 81.62 292 ALA A O 1
ATOM 2080 N N . THR A 1 293 ? 12.203 -4.178 -21.269 1.00 74.62 293 THR A N 1
ATOM 2081 C CA . THR A 1 293 ? 13.050 -5.238 -20.689 1.00 74.62 293 THR A CA 1
ATOM 2082 C C . THR A 1 293 ? 12.369 -6.599 -20.576 1.00 74.62 293 THR A C 1
ATOM 2084 O O . THR A 1 293 ? 13.053 -7.596 -20.387 1.00 74.62 293 THR A O 1
ATOM 2087 N N . ILE A 1 294 ? 11.041 -6.667 -20.677 1.00 66.88 294 ILE A N 1
ATOM 2088 C CA . ILE A 1 294 ? 10.266 -7.909 -20.501 1.00 66.88 294 ILE A CA 1
ATOM 2089 C C . ILE A 1 294 ? 9.699 -8.461 -21.822 1.00 66.88 294 ILE A C 1
ATOM 2091 O O . ILE A 1 294 ? 8.842 -9.348 -21.790 1.00 66.88 294 ILE A O 1
ATOM 2095 N N . HIS A 1 295 ? 10.152 -7.915 -22.955 1.00 55.50 295 HIS A N 1
ATOM 2096 C CA . HIS A 1 295 ? 9.791 -8.310 -24.319 1.00 55.50 295 HIS A CA 1
ATOM 2097 C C . HIS A 1 295 ? 10.791 -9.284 -24.946 1.00 55.50 295 HIS A C 1
ATOM 2099 O O . HIS A 1 295 ? 12.001 -9.169 -24.656 1.00 55.50 295 HIS A O 1
#

Sequence (295 aa):
MRIGVIGAGQLGGTLATWCAESGHEVAVTSRHPDRLTDLVAHGDGHIRALTVPEAAAFGEVLFFAPNWESAREAIDLAHDAMAGKVVIDATNPARIDAPVEGTIPGAPGPGGLGLGGPGTGGPGPSGPGPSGPGSGGLNAGGADAGSLSAGGMGAVGLGSFAPGFPSALDVPSFVRVPAAPGTSPELGIPTRSGFEQLISWAPEAHWVKAFNTITTDVLDRRRGHDPLLAEWVCTDQRDAREAACRIIQELGFAPFFAGGPEAARLTETGGPLQRLEVDVQDAKDVLAEALATIH

Organism: NCBI:txid52696

Secondary structure (DSSP, 8-state):
-EEEEE--SHHHHHHHHHHHHTT-EEEEE-SSGGGGHHHHHHTTTSEEE--HHHHHHH-SEEEE---GGGHHHHHHHHHHHHTT-EEEE----S-S--------S-PPP-----------------------------------------------------S---SS----S---PPPPSS--TTT---SS-HHHHHHHH-TTSEEEE-S-SS-HHHHHHHTT-SSPBEEEEE-S-HHHHHHHHHHHHHTT-EEEEEESGGGGGGTSTT-TTTT---BTTTHHHHHHHHHHTT-

pLDDT: mean 74.81, std 28.3, range [23.31, 98.81]

InterPro domains:
  IPR028939 Pyrroline-5-carboxylate reductase, catalytic, N-terminal [PF03807] (2-93)
  IPR036291 NAD(P)-binding domain superfamily [SSF51735] (1-275)
  IPR051267 STEAP family metalloreductases [PTHR14239] (2-98)

Radius of gyration: 26.12 Å; chains: 1; bounding box: 76×55×66 Å